Protein AF-A0A0P7ZN36-F1 (afdb_monomer)

Foldseek 3Di:
DDDDDDDDDPDDDPVVVVQVVCCVPVVDNVLLVVQLVCLQPQLQVVLVCLQVVVPSHDQLVVSLVVLLVVVQVVCVVLVAQLVLVLLVCPVPDVVVLVVLCVLQVDHSSLLSSQLRVLLSVQLCCLLLVLLLVLLVLQCPFADHDDSSSSSSVSSSLVSQLSVVVVVCVVVSSVSPDDPVVVVVNLVVSLVSSLCSQLSNDDVRRADDNVRSNVSSNVSSVSSSVSSVVSSVVSNVVSNVCSSPPDD

Solvent-accessible surface area (backbone atoms only — not comparable to full-atom values): 13124 Å² total; per-residue (Å²): 133,83,84,74,76,80,79,80,74,80,77,81,53,79,69,52,56,58,49,49,52,46,33,68,74,65,69,54,49,67,52,47,57,50,36,54,51,37,43,72,78,42,22,34,61,49,44,50,36,51,72,70,64,68,69,81,52,58,60,26,58,60,52,35,54,52,52,49,51,50,51,51,55,55,33,50,77,64,55,26,58,13,41,56,54,51,57,74,49,67,82,48,59,67,65,60,54,52,51,51,26,66,74,44,75,38,55,72,66,60,45,29,50,48,24,15,55,45,30,66,63,40,32,56,60,34,23,52,55,40,34,52,56,43,30,66,62,55,62,70,34,64,57,89,71,56,68,70,46,42,41,37,53,51,28,43,33,50,34,56,32,49,55,52,49,60,72,45,44,66,62,63,69,67,71,72,74,41,76,66,52,56,50,51,53,52,50,50,43,38,50,45,25,18,48,42,37,42,62,14,55,45,69,60,47,28,62,66,69,67,43,23,50,55,52,16,48,55,49,18,53,48,36,51,54,27,35,49,50,15,44,51,50,23,50,54,50,18,51,53,48,46,54,68,48,86,123

Secondary structure (DSSP, 8-state):
---PPPPPPPPPPHHHHHHHHHHHHH---HHHHHHHHHHHH-HHHHHHHHHHT---S--HHHHHHHHHHHHHHHHHHTTHHHHHHHHHTTTS-HHHHHHHHHHHTS-HHHHHHHHHHHHHHHHHHHHHHHHHTTHHHHTTSSS---HHHHHHHHHHHHHHHHHHHHHHHHHHHTS---HHHHHHHHHHHHHHHHHHHHHH--TTT-SHHHHHHHHHHHHHHHHHHHHHHHHHHHHHHHHHHHHHS--

Sequence (247 aa):
MSDAAPPPSPTPSPSSERGELAEEVFGFNLRSVRSLIDLLIAPRKVFASIIARDRAYTPMVRLWLALLGVQIAISVIWGGYGAIAAQSLQNADPEVIAQLESATGRTREQFFSLYGSIMSVLHGPLVGGFTALSVLVLARFGEKRSFGTNLNLVFAILTAGSIFGLALMPVALAGTQTALMSFIVTAILTLIYALTFIRGATPSLAAGMAGRIVKGVVLSITILLLVLIGGFLANILSLVIASAWPA

pLDDT: mean 90.51, std 10.9, range [54.38, 98.56]

Radius of gyration: 22.73 Å; Cα contacts (8 Å, |Δi|>4): 247; chains: 1; bounding box: 77×64×49 Å

Mean predicted aligned error: 6.88 Å

Structure (mmCIF, N/CA/C/O backbone):
data_AF-A0A0P7ZN36-F1
#
_entry.id   AF-A0A0P7ZN36-F1
#
loop_
_atom_site.group_PDB
_atom_site.id
_atom_site.type_symbol
_atom_site.label_atom_id
_atom_site.label_alt_id
_atom_site.label_comp_id
_atom_site.label_asym_id
_atom_site.label_entity_id
_atom_site.label_seq_id
_atom_site.pdbx_PDB_ins_code
_atom_site.Cartn_x
_atom_site.Cartn_y
_atom_site.Cartn_z
_atom_site.occupancy
_atom_site.B_iso_or_equiv
_atom_site.auth_seq_id
_atom_site.auth_comp_id
_atom_site.auth_asym_id
_atom_site.auth_atom_id
_atom_site.pdbx_PDB_model_num
ATOM 1 N N . MET A 1 1 ? 48.034 -45.038 1.468 1.00 55.25 1 MET A N 1
ATOM 2 C CA . MET A 1 1 ? 47.800 -43.699 0.886 1.00 55.25 1 MET A CA 1
ATOM 3 C C . MET A 1 1 ? 47.049 -42.916 1.944 1.00 55.25 1 MET A C 1
ATOM 5 O O . MET A 1 1 ? 46.083 -43.444 2.471 1.00 55.25 1 MET A O 1
ATOM 9 N N . SER A 1 2 ? 47.614 -41.791 2.378 1.00 63.44 2 SER A N 1
ATOM 10 C CA . SER A 1 2 ? 47.181 -41.036 3.558 1.00 63.44 2 SER A CA 1
ATOM 11 C C . SER A 1 2 ? 45.905 -40.256 3.254 1.00 63.44 2 SER A C 1
ATOM 13 O O . SER A 1 2 ? 45.929 -39.411 2.361 1.00 63.44 2 SER A O 1
ATOM 15 N N . ASP A 1 3 ? 44.834 -40.508 4.005 1.00 67.00 3 ASP A N 1
ATOM 16 C CA . ASP A 1 3 ? 43.648 -39.651 4.041 1.00 67.00 3 ASP A CA 1
ATOM 17 C C . ASP A 1 3 ? 44.045 -38.304 4.652 1.00 67.00 3 ASP A C 1
ATOM 19 O O . ASP A 1 3 ? 44.247 -38.172 5.860 1.00 67.00 3 ASP A O 1
ATOM 23 N N . ALA A 1 4 ? 44.249 -37.307 3.795 1.00 68.38 4 ALA A N 1
ATOM 24 C CA . ALA A 1 4 ? 44.468 -35.939 4.229 1.00 68.38 4 ALA A CA 1
ATOM 25 C C . ALA A 1 4 ? 43.142 -35.382 4.762 1.00 68.38 4 ALA A C 1
ATOM 27 O O . ALA A 1 4 ? 42.137 -35.363 4.049 1.00 68.38 4 ALA A O 1
ATOM 28 N N . ALA A 1 5 ? 43.144 -34.941 6.020 1.00 74.88 5 ALA A N 1
ATOM 29 C CA . ALA A 1 5 ? 41.992 -34.295 6.632 1.00 74.88 5 ALA A CA 1
ATOM 30 C C . ALA A 1 5 ? 41.566 -33.059 5.810 1.00 74.88 5 ALA A C 1
ATOM 32 O O . ALA A 1 5 ? 42.435 -32.322 5.326 1.00 74.88 5 ALA A O 1
ATOM 33 N N . PRO A 1 6 ? 40.253 -32.816 5.640 1.00 74.56 6 PRO A N 1
ATOM 34 C CA . PRO A 1 6 ? 39.770 -31.643 4.927 1.00 74.56 6 PRO A CA 1
ATOM 35 C C . PRO A 1 6 ? 40.246 -30.357 5.623 1.00 74.56 6 PRO A C 1
ATOM 37 O O . PRO A 1 6 ? 40.344 -30.323 6.854 1.00 74.56 6 PRO A O 1
ATOM 40 N N . PRO A 1 7 ? 40.556 -29.298 4.854 1.00 76.19 7 PRO A N 1
ATOM 41 C CA . PRO A 1 7 ? 41.010 -28.036 5.419 1.00 76.19 7 PRO A CA 1
ATOM 42 C C . PRO A 1 7 ? 39.944 -27.449 6.358 1.00 76.19 7 PRO A C 1
ATOM 44 O O . PRO A 1 7 ? 38.747 -27.590 6.086 1.00 76.19 7 PRO A O 1
ATOM 47 N N . PRO A 1 8 ? 40.359 -26.788 7.454 1.00 74.44 8 PRO A N 1
ATOM 48 C CA . PRO A 1 8 ? 39.433 -26.184 8.399 1.00 74.44 8 PRO A CA 1
ATOM 49 C C . PRO A 1 8 ? 38.565 -25.137 7.6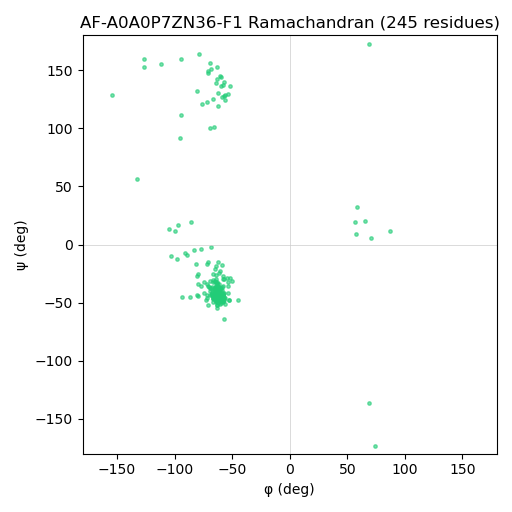98 1.00 74.44 8 PRO A C 1
ATOM 51 O O . PRO A 1 8 ? 39.058 -24.330 6.905 1.00 74.44 8 PRO A O 1
ATOM 54 N N . SER A 1 9 ? 37.268 -25.160 8.003 1.00 75.06 9 SER A N 1
ATOM 55 C CA . SER A 1 9 ? 36.303 -24.171 7.532 1.00 75.06 9 SER A CA 1
ATOM 56 C C . SER A 1 9 ? 36.806 -22.758 7.850 1.00 75.06 9 SER A C 1
ATOM 58 O O . SER A 1 9 ? 37.287 -22.536 8.966 1.00 75.06 9 SER A O 1
ATOM 60 N N . PRO A 1 10 ? 36.707 -21.798 6.913 1.00 71.69 10 PRO A N 1
ATOM 61 C CA . PRO A 1 10 ? 37.100 -20.423 7.182 1.00 71.69 10 PRO A CA 1
ATOM 62 C C . PRO A 1 10 ? 36.306 -19.896 8.377 1.00 71.69 10 PRO A C 1
ATOM 64 O O . PRO A 1 10 ? 35.079 -19.998 8.411 1.00 71.69 10 PRO A O 1
ATOM 67 N N . THR A 1 11 ? 37.018 -19.356 9.365 1.00 66.25 11 THR A N 1
ATOM 68 C CA . THR A 1 11 ? 36.415 -18.730 10.539 1.00 66.25 11 THR A CA 1
ATOM 69 C C . THR A 1 11 ? 35.521 -17.573 10.083 1.00 66.25 11 THR A C 1
ATOM 71 O O . THR A 1 11 ? 35.985 -16.725 9.310 1.00 66.25 11 THR A O 1
ATOM 74 N N . PRO A 1 12 ? 34.245 -17.530 10.509 1.00 58.34 12 PRO A N 1
ATOM 75 C CA . PRO A 1 12 ? 33.346 -16.441 10.156 1.00 58.34 12 PRO A CA 1
ATOM 76 C C . PRO A 1 12 ? 33.945 -15.111 10.616 1.00 58.34 12 PRO A C 1
ATOM 78 O O . PRO A 1 12 ? 34.540 -14.998 11.688 1.00 58.34 12 PRO A O 1
ATOM 81 N N . SER A 1 13 ? 33.855 -14.090 9.765 1.00 67.62 13 SER A N 1
ATOM 82 C CA . SER A 1 13 ? 34.362 -12.767 10.109 1.00 67.62 13 SER A CA 1
ATOM 83 C C . SER A 1 13 ? 33.464 -12.130 11.184 1.00 67.62 13 SER A C 1
ATOM 85 O O . SER A 1 13 ? 32.250 -12.342 11.166 1.00 67.62 13 SER A O 1
ATOM 87 N N . PRO A 1 14 ? 33.994 -11.270 12.072 1.00 62.16 14 PRO A N 1
ATOM 88 C CA . PRO A 1 14 ? 33.202 -10.645 13.139 1.00 62.16 14 PRO A CA 1
ATOM 89 C C . PRO A 1 14 ? 32.011 -9.802 12.636 1.00 62.16 14 PRO A C 1
ATOM 91 O O . PRO A 1 14 ? 31.099 -9.475 13.395 1.00 62.16 14 PRO A O 1
ATOM 94 N N . SER A 1 15 ? 32.012 -9.410 11.355 1.00 60.94 15 SER A N 1
ATOM 95 C CA . SER A 1 15 ? 30.887 -8.724 10.712 1.00 60.94 15 SER A CA 1
ATOM 96 C C . SER A 1 15 ? 29.758 -9.669 10.289 1.00 60.94 15 SER A C 1
ATOM 98 O O . SER A 1 15 ? 28.616 -9.219 10.208 1.00 60.94 15 SER A O 1
ATOM 100 N N . SER A 1 16 ? 30.052 -10.950 10.046 1.00 63.00 16 SER A N 1
ATOM 101 C CA . SER A 1 16 ? 29.046 -11.974 9.736 1.00 63.00 16 SER A CA 1
ATOM 102 C C . SER A 1 16 ? 28.248 -12.389 10.976 1.00 63.00 16 SER A C 1
ATOM 104 O O . SER A 1 16 ? 27.025 -12.380 10.917 1.00 63.00 16 SER A O 1
ATOM 106 N N . GLU A 1 17 ? 28.901 -12.567 12.128 1.00 63.88 17 GLU A N 1
ATOM 107 C CA . GLU A 1 17 ? 28.236 -12.945 13.389 1.00 63.88 17 GLU A CA 1
ATOM 108 C C . GLU A 1 17 ? 27.252 -11.877 13.894 1.00 63.88 17 GLU A C 1
ATOM 110 O O . GLU A 1 17 ? 26.143 -12.183 14.322 1.00 63.88 17 GLU A O 1
ATOM 115 N N . ARG A 1 18 ? 27.609 -10.586 13.804 1.00 63.56 18 ARG A N 1
ATOM 116 C CA . ARG A 1 18 ? 26.688 -9.489 14.169 1.00 63.56 18 ARG A CA 1
ATOM 117 C C . ARG A 1 18 ? 25.494 -9.390 13.217 1.00 63.56 18 ARG A C 1
ATOM 119 O O . ARG A 1 18 ? 24.419 -8.967 13.636 1.00 63.56 18 ARG A O 1
ATOM 126 N N . GLY A 1 19 ? 25.697 -9.740 11.946 1.00 61.66 19 GLY A N 1
ATOM 127 C CA . GLY A 1 19 ? 24.638 -9.808 10.943 1.00 61.66 19 GLY A CA 1
ATOM 128 C C . GLY A 1 19 ? 23.675 -10.960 11.213 1.00 61.66 19 GLY A C 1
ATOM 129 O O . GLY A 1 19 ? 22.469 -10.743 11.177 1.00 61.66 19 GLY A O 1
ATOM 130 N N . GLU A 1 20 ? 24.205 -12.133 11.562 1.00 62.91 20 GLU A N 1
ATOM 131 C CA . GLU A 1 20 ? 23.424 -13.320 11.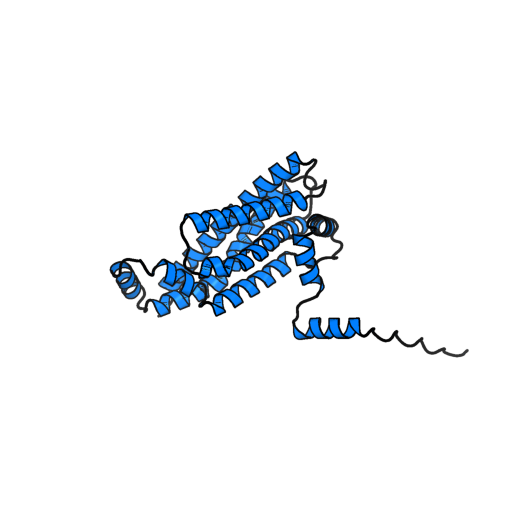922 1.00 62.91 20 GLU A CA 1
ATOM 132 C C . GLU A 1 20 ? 22.625 -13.104 13.209 1.00 62.91 20 GLU A C 1
ATOM 134 O O . GLU A 1 20 ? 21.422 -13.339 13.210 1.00 62.91 20 GLU A O 1
ATOM 139 N N . LEU A 1 21 ? 23.227 -12.531 14.256 1.00 62.00 21 LEU A N 1
ATOM 140 C CA . LEU A 1 21 ? 22.523 -12.218 15.507 1.00 62.00 21 LEU A CA 1
ATOM 141 C C . LEU A 1 21 ? 21.424 -11.160 15.320 1.00 62.00 21 LEU A C 1
ATOM 143 O O . LEU A 1 21 ? 20.364 -11.250 15.933 1.00 62.00 21 LEU A O 1
ATOM 147 N N . ALA A 1 22 ? 21.636 -10.154 14.467 1.00 59.53 22 ALA A N 1
ATOM 148 C CA . ALA A 1 22 ? 20.590 -9.183 14.142 1.00 59.53 22 ALA A CA 1
ATOM 149 C C . ALA A 1 22 ? 19.468 -9.801 13.284 1.00 59.53 22 ALA A C 1
ATOM 151 O O . ALA A 1 22 ? 18.297 -9.454 13.460 1.00 59.53 22 ALA A O 1
ATOM 152 N N . GLU A 1 23 ? 19.813 -10.721 12.377 1.00 58.00 23 GLU A N 1
ATOM 153 C CA . GLU A 1 23 ? 18.862 -11.476 11.555 1.00 58.00 23 GLU A CA 1
ATOM 154 C C . GLU A 1 23 ? 18.027 -12.452 12.406 1.00 58.00 23 GLU A C 1
ATOM 156 O O . GLU A 1 23 ? 16.820 -12.566 12.177 1.00 58.00 23 GLU A O 1
ATOM 161 N N . GLU A 1 24 ? 18.623 -13.058 13.438 1.00 59.28 24 GLU A N 1
ATOM 162 C CA . GLU A 1 24 ? 17.960 -13.925 14.423 1.00 59.28 24 GLU A CA 1
ATOM 163 C C . GLU A 1 24 ? 17.062 -13.153 15.398 1.00 59.28 24 GLU A C 1
ATOM 165 O O . GLU A 1 24 ? 15.919 -13.546 15.625 1.00 59.28 24 GLU A O 1
ATOM 170 N N . VAL A 1 25 ? 17.543 -12.037 15.961 1.00 55.50 25 VAL A N 1
ATOM 171 C CA . VAL A 1 25 ? 16.834 -11.309 17.031 1.00 55.50 25 VAL A CA 1
ATOM 172 C C . VAL A 1 25 ? 15.669 -10.472 16.501 1.00 55.50 25 VAL A C 1
ATOM 174 O O . VAL A 1 25 ? 14.638 -10.366 17.164 1.00 55.50 25 VAL A O 1
ATOM 177 N N . PHE A 1 26 ? 15.791 -9.881 15.309 1.00 54.38 26 PHE A N 1
ATOM 178 C CA . PHE A 1 26 ? 14.743 -9.011 14.758 1.00 54.38 26 PHE A CA 1
ATOM 179 C C . PHE A 1 26 ? 13.891 -9.675 13.671 1.00 54.38 26 PHE A C 1
ATOM 181 O O . PHE A 1 26 ? 12.910 -9.075 13.225 1.00 54.38 26 PHE A O 1
ATOM 188 N N . GLY A 1 27 ? 14.271 -10.860 13.173 1.00 56.94 27 GLY A N 1
ATOM 189 C CA . GLY A 1 27 ? 13.631 -11.493 12.008 1.00 56.94 27 GLY A CA 1
ATOM 190 C C . GLY A 1 27 ? 13.666 -10.624 10.736 1.00 56.94 27 GLY A C 1
ATOM 191 O O . GLY A 1 27 ? 13.018 -10.929 9.727 1.00 56.94 27 GLY A O 1
ATOM 192 N N . PHE A 1 28 ? 14.406 -9.512 10.779 1.00 62.03 28 PHE A N 1
ATOM 193 C CA . PHE A 1 28 ? 14.492 -8.502 9.739 1.00 62.03 28 PHE A CA 1
ATOM 194 C C . PHE A 1 28 ? 15.706 -8.817 8.878 1.00 62.03 28 PHE A C 1
ATOM 196 O O . PHE A 1 28 ? 16.827 -8.394 9.144 1.00 62.03 28 PHE A O 1
ATOM 203 N N . ASN A 1 29 ? 15.472 -9.584 7.817 1.00 79.75 29 ASN A N 1
ATOM 204 C CA . ASN A 1 29 ? 16.514 -9.914 6.856 1.00 79.75 29 ASN A CA 1
ATOM 205 C C . ASN A 1 29 ? 17.134 -8.614 6.298 1.00 79.75 29 ASN A C 1
ATOM 207 O O . ASN A 1 29 ? 16.412 -7.782 5.738 1.00 79.75 29 ASN A O 1
ATOM 211 N N . LEU A 1 30 ? 18.457 -8.434 6.408 1.00 85.25 30 LEU A N 1
ATOM 212 C CA . LEU A 1 30 ? 19.190 -7.272 5.872 1.00 85.25 30 LEU A CA 1
ATOM 213 C C . LEU A 1 30 ? 18.877 -7.023 4.384 1.00 85.25 30 LEU A C 1
ATOM 215 O O . LEU A 1 30 ? 18.851 -5.880 3.916 1.00 85.25 30 LEU A O 1
ATOM 219 N N . ARG A 1 31 ? 18.548 -8.086 3.638 1.00 90.12 31 ARG A N 1
ATOM 220 C CA . ARG A 1 31 ? 18.065 -8.018 2.253 1.00 90.12 31 ARG A CA 1
ATOM 221 C C . ARG A 1 31 ? 16.771 -7.226 2.121 1.00 90.12 31 ARG A C 1
ATOM 223 O O . ARG A 1 31 ? 16.612 -6.510 1.137 1.00 90.12 31 ARG A O 1
ATOM 230 N N . SER A 1 32 ? 15.854 -7.325 3.079 1.00 93.62 32 SER A N 1
ATOM 231 C CA . SER A 1 32 ? 14.593 -6.581 3.081 1.00 93.62 32 SER A CA 1
ATOM 232 C C . SER A 1 32 ? 14.835 -5.087 3.244 1.00 93.62 32 SER A C 1
ATOM 234 O O . SER A 1 32 ? 14.321 -4.307 2.447 1.00 93.62 32 SER A O 1
ATOM 236 N N . VAL A 1 33 ? 15.692 -4.690 4.189 1.00 93.75 33 VAL A N 1
ATOM 237 C CA . VAL A 1 33 ? 16.083 -3.282 4.375 1.00 93.75 33 VAL A CA 1
ATOM 238 C C . VAL A 1 33 ? 16.765 -2.749 3.118 1.00 93.75 33 VAL A C 1
ATOM 240 O O . VAL A 1 33 ? 16.361 -1.716 2.586 1.00 93.75 33 VAL A O 1
ATOM 243 N N . ARG A 1 34 ? 17.729 -3.499 2.566 1.00 95.12 34 ARG A N 1
ATOM 244 C CA . ARG A 1 34 ? 18.374 -3.151 1.294 1.00 95.12 34 ARG A CA 1
ATOM 245 C C . ARG A 1 34 ? 17.364 -3.009 0.155 1.00 95.12 34 ARG A C 1
ATOM 247 O O . ARG A 1 34 ? 17.478 -2.081 -0.635 1.00 95.12 34 ARG A O 1
ATOM 254 N N . SER A 1 35 ? 16.377 -3.900 0.074 1.00 96.75 35 SER A N 1
ATOM 255 C CA . SER A 1 35 ? 15.332 -3.849 -0.955 1.00 96.75 35 SER A CA 1
ATOM 256 C C . SER A 1 35 ? 14.486 -2.582 -0.841 1.00 96.75 35 SER A C 1
ATOM 258 O O . SER A 1 35 ? 14.197 -1.966 -1.861 1.00 96.75 35 SER A O 1
ATOM 260 N N . LEU A 1 36 ? 14.129 -2.166 0.380 1.00 97.00 36 LEU A N 1
ATOM 261 C CA . LEU A 1 36 ? 13.396 -0.919 0.624 1.00 97.00 36 LEU A CA 1
ATOM 262 C C . LEU A 1 36 ? 14.240 0.309 0.249 1.00 97.00 36 LEU A C 1
ATOM 264 O O . LEU A 1 36 ? 13.755 1.192 -0.453 1.00 97.00 36 LEU A O 1
ATOM 268 N N . ILE A 1 37 ? 15.514 0.345 0.654 1.00 97.12 37 ILE A N 1
ATOM 269 C CA . ILE A 1 37 ? 16.434 1.448 0.331 1.00 97.12 37 ILE A CA 1
ATOM 270 C C . ILE A 1 37 ? 16.642 1.557 -1.185 1.00 97.12 37 ILE A C 1
ATOM 272 O O . ILE A 1 37 ? 16.466 2.632 -1.762 1.00 97.12 37 ILE A O 1
ATOM 276 N N . ASP A 1 38 ? 16.969 0.447 -1.850 1.00 98.06 38 ASP A N 1
ATOM 277 C CA . ASP A 1 38 ? 17.195 0.430 -3.296 1.00 98.06 38 ASP A CA 1
ATOM 278 C C . ASP A 1 38 ? 15.911 0.760 -4.067 1.00 98.06 38 ASP A C 1
ATOM 280 O O . ASP A 1 38 ? 15.985 1.398 -5.114 1.00 98.06 38 ASP A O 1
ATOM 284 N N . LEU A 1 39 ? 14.730 0.407 -3.552 1.00 98.12 39 LEU A N 1
ATOM 285 C CA . LEU A 1 39 ? 13.453 0.792 -4.153 1.00 98.12 39 LEU A CA 1
ATOM 286 C C . LEU A 1 39 ? 13.239 2.315 -4.138 1.00 98.12 39 LEU A C 1
ATOM 288 O O . LEU A 1 39 ? 12.698 2.859 -5.099 1.00 98.12 39 LEU A O 1
ATOM 292 N N . LEU A 1 40 ? 13.684 3.012 -3.089 1.00 97.69 40 LEU A N 1
ATOM 293 C CA . LEU A 1 40 ? 13.565 4.470 -2.984 1.00 97.69 40 LEU A CA 1
ATOM 294 C C . LEU A 1 40 ? 14.641 5.208 -3.791 1.00 97.69 40 LEU A C 1
ATOM 296 O O . LEU A 1 40 ? 14.350 6.175 -4.496 1.00 97.69 40 LEU A O 1
ATOM 300 N N . ILE A 1 41 ? 15.892 4.755 -3.703 1.00 98.00 41 ILE A N 1
ATOM 301 C CA . ILE A 1 41 ? 17.042 5.461 -4.285 1.00 98.00 41 ILE A CA 1
ATOM 302 C C . ILE A 1 41 ? 17.244 5.068 -5.755 1.00 98.00 41 ILE A C 1
ATOM 304 O O . ILE A 1 41 ? 17.432 5.926 -6.627 1.00 98.00 41 ILE A O 1
ATOM 308 N N . ALA A 1 42 ? 17.175 3.769 -6.048 1.00 97.94 42 ALA A N 1
ATOM 309 C CA . ALA A 1 42 ? 17.506 3.175 -7.339 1.00 97.94 42 ALA A CA 1
ATOM 310 C C . ALA A 1 42 ? 16.431 2.172 -7.824 1.00 97.94 42 ALA A C 1
ATOM 312 O O . ALA A 1 42 ? 16.775 1.033 -8.164 1.00 97.94 42 ALA A O 1
ATOM 313 N N . PRO A 1 43 ? 15.147 2.580 -7.952 1.00 97.94 43 PRO A N 1
ATOM 314 C CA . PRO A 1 43 ? 14.034 1.677 -8.282 1.00 97.94 43 PRO A CA 1
ATOM 315 C C . PRO A 1 43 ? 14.267 0.872 -9.563 1.00 97.94 43 PRO A C 1
ATOM 317 O O . PRO A 1 43 ? 13.799 -0.257 -9.688 1.00 97.94 43 PRO A O 1
ATOM 320 N N . ARG A 1 44 ? 15.047 1.412 -10.511 1.00 98.12 44 ARG A N 1
ATOM 321 C CA . ARG A 1 44 ? 15.404 0.721 -11.755 1.00 98.12 44 ARG A CA 1
ATOM 322 C C . ARG A 1 44 ? 16.149 -0.588 -11.513 1.00 98.12 44 ARG A C 1
ATOM 324 O O . ARG A 1 44 ? 15.909 -1.544 -12.243 1.00 98.12 44 ARG A O 1
ATOM 331 N N . LYS A 1 45 ? 17.040 -0.640 -10.515 1.00 98.00 45 LYS A N 1
ATOM 332 C CA . LYS A 1 45 ? 17.777 -1.864 -10.160 1.00 98.00 45 LYS A CA 1
ATOM 333 C C . LYS A 1 45 ? 16.814 -2.931 -9.651 1.00 98.00 45 LYS A C 1
ATOM 335 O O . LYS A 1 45 ? 16.856 -4.065 -10.116 1.00 98.00 45 LYS A O 1
ATOM 340 N N . VAL A 1 46 ? 15.892 -2.531 -8.777 1.00 98.38 46 VAL A N 1
ATOM 341 C CA . VAL A 1 46 ? 14.861 -3.412 -8.221 1.00 98.38 46 VAL A CA 1
ATOM 342 C C . VAL A 1 46 ? 13.938 -3.940 -9.320 1.00 98.38 46 VAL A C 1
ATOM 344 O O . VAL A 1 46 ? 13.723 -5.143 -9.422 1.00 98.38 46 VAL A O 1
ATOM 347 N N . PHE A 1 47 ? 13.444 -3.070 -10.203 1.00 98.44 47 PHE A N 1
ATOM 348 C CA . PHE A 1 47 ? 12.545 -3.465 -11.292 1.00 98.44 47 PHE A CA 1
ATOM 349 C C . PHE A 1 47 ? 13.240 -4.391 -12.291 1.00 98.44 47 PHE A C 1
ATOM 351 O O . PHE A 1 47 ? 12.657 -5.392 -12.706 1.00 98.44 47 PHE A O 1
ATOM 358 N N . ALA A 1 48 ? 14.490 -4.088 -12.655 1.00 97.94 48 ALA A N 1
ATOM 359 C CA . ALA A 1 48 ? 15.283 -4.937 -13.536 1.00 97.94 48 ALA A CA 1
ATOM 360 C C . ALA A 1 48 ? 15.493 -6.334 -12.933 1.00 97.94 48 ALA A C 1
ATOM 362 O O . ALA A 1 48 ? 15.261 -7.321 -13.623 1.00 97.94 48 ALA A O 1
ATOM 363 N N . SER A 1 49 ? 15.831 -6.414 -11.644 1.00 97.88 49 SER A N 1
ATOM 364 C CA . SER A 1 49 ? 15.971 -7.679 -10.913 1.00 97.88 49 SER A CA 1
ATOM 365 C C . SER A 1 49 ? 14.662 -8.477 -10.865 1.00 97.88 49 SER A C 1
ATOM 367 O O . SER A 1 49 ? 14.653 -9.678 -11.142 1.00 97.88 49 SER A O 1
ATOM 369 N N . ILE A 1 50 ? 13.523 -7.819 -10.608 1.00 98.00 50 ILE A N 1
ATOM 370 C CA . ILE A 1 50 ? 12.199 -8.464 -10.622 1.00 98.00 50 ILE A CA 1
ATOM 371 C C . ILE A 1 50 ? 11.886 -9.052 -12.004 1.00 98.00 50 ILE A C 1
ATOM 373 O O . ILE A 1 50 ? 11.377 -10.172 -12.101 1.00 98.00 50 ILE A O 1
ATOM 377 N N . ILE A 1 51 ? 12.190 -8.310 -13.072 1.00 97.62 51 ILE A N 1
ATOM 378 C CA . ILE A 1 51 ? 11.977 -8.753 -14.456 1.00 97.62 51 ILE A CA 1
ATOM 379 C C . ILE A 1 51 ? 12.910 -9.919 -14.803 1.00 97.62 51 ILE A C 1
ATOM 381 O O . ILE A 1 51 ? 12.447 -10.903 -15.379 1.00 97.62 51 ILE A O 1
ATOM 385 N N . ALA A 1 52 ? 14.184 -9.834 -14.409 1.00 97.25 52 ALA A N 1
ATOM 386 C CA . ALA A 1 52 ? 15.194 -10.871 -14.620 1.00 97.25 52 ALA A CA 1
ATOM 387 C C . ALA A 1 52 ? 14.992 -12.113 -13.734 1.00 97.25 52 ALA A C 1
ATOM 389 O O . ALA A 1 52 ? 15.528 -13.175 -14.035 1.00 97.25 52 ALA A O 1
ATOM 390 N N . ARG A 1 53 ? 14.193 -12.000 -12.663 1.00 95.56 53 ARG A N 1
ATOM 391 C CA . ARG A 1 53 ? 13.936 -13.048 -11.658 1.00 95.56 53 ARG A CA 1
ATOM 392 C C . ARG A 1 53 ? 15.203 -13.543 -10.948 1.00 95.56 53 ARG A C 1
ATOM 394 O O . ARG A 1 53 ? 15.262 -14.697 -10.531 1.00 95.56 53 ARG A O 1
ATOM 401 N N . ASP A 1 54 ? 16.183 -12.664 -10.760 1.00 93.06 54 ASP A N 1
ATOM 402 C CA . ASP A 1 54 ? 17.502 -12.992 -10.190 1.00 93.06 54 ASP A CA 1
ATOM 403 C C . ASP A 1 54 ? 17.512 -13.176 -8.654 1.00 93.06 54 ASP A C 1
ATOM 405 O O . ASP A 1 54 ? 18.532 -13.543 -8.077 1.00 93.06 54 ASP A O 1
ATOM 409 N N . ARG A 1 55 ? 16.372 -12.946 -7.979 1.00 90.94 55 ARG A N 1
ATOM 410 C CA . ARG A 1 55 ? 16.183 -13.072 -6.517 1.00 90.94 55 ARG A CA 1
ATOM 411 C C . ARG A 1 55 ? 17.146 -12.221 -5.668 1.00 90.94 55 ARG A C 1
ATOM 413 O O . ARG A 1 55 ? 17.282 -12.482 -4.472 1.00 90.94 55 ARG A O 1
ATOM 420 N N . ALA A 1 56 ? 17.765 -11.185 -6.243 1.00 93.12 56 ALA A N 1
ATOM 421 C CA . ALA A 1 56 ? 18.659 -10.280 -5.516 1.00 93.12 56 ALA A CA 1
ATOM 422 C C . ALA A 1 56 ? 17.932 -9.488 -4.412 1.00 93.12 56 ALA A C 1
ATOM 424 O O . ALA A 1 56 ? 18.519 -9.165 -3.377 1.00 93.12 56 ALA A O 1
ATOM 425 N N . TYR A 1 57 ? 16.641 -9.215 -4.617 1.00 95.88 57 TYR A N 1
ATOM 426 C CA . TYR A 1 57 ? 15.778 -8.494 -3.684 1.00 95.88 57 TYR A CA 1
ATOM 427 C C . TYR A 1 57 ? 14.701 -9.393 -3.074 1.00 95.88 57 TYR A C 1
ATOM 429 O O . TYR A 1 57 ? 14.279 -10.395 -3.659 1.00 95.88 57 TYR A O 1
ATOM 437 N N . THR A 1 58 ? 14.224 -9.010 -1.889 1.00 95.94 58 THR A N 1
ATOM 438 C CA . THR A 1 58 ? 13.070 -9.650 -1.248 1.00 95.94 58 THR A CA 1
ATOM 439 C C . THR A 1 58 ? 11.819 -9.428 -2.111 1.00 95.94 58 THR A C 1
ATOM 441 O O . THR A 1 58 ? 11.632 -8.323 -2.622 1.00 95.94 58 THR A O 1
ATOM 444 N N . PRO A 1 59 ? 10.929 -10.428 -2.283 1.00 96.38 59 PRO A N 1
ATOM 445 C CA . PRO A 1 59 ? 9.661 -10.226 -2.980 1.00 96.38 59 PRO A CA 1
ATOM 446 C C . PRO A 1 59 ? 8.867 -9.052 -2.388 1.00 96.38 59 PRO A C 1
ATOM 448 O O . PRO A 1 59 ? 8.641 -8.993 -1.181 1.00 96.38 59 PRO A O 1
ATOM 451 N N . MET A 1 60 ? 8.414 -8.134 -3.238 1.00 97.19 60 MET A N 1
ATOM 452 C CA . MET A 1 60 ? 7.779 -6.878 -2.829 1.00 97.19 60 MET A CA 1
ATOM 453 C C . MET A 1 60 ? 6.434 -7.111 -2.152 1.00 97.19 60 MET A C 1
ATOM 455 O O . MET A 1 60 ? 6.090 -6.382 -1.236 1.00 97.19 60 MET A O 1
ATOM 459 N N . VAL A 1 61 ? 5.710 -8.173 -2.521 1.00 96.06 61 VAL A N 1
ATOM 460 C CA . VAL A 1 61 ? 4.492 -8.592 -1.804 1.00 96.06 61 VAL A CA 1
ATOM 461 C C . VAL A 1 61 ? 4.802 -8.873 -0.330 1.00 96.06 61 VAL A C 1
ATOM 463 O O . VAL A 1 61 ? 4.078 -8.424 0.552 1.00 96.06 61 VAL A O 1
ATOM 466 N N . ARG A 1 62 ? 5.917 -9.565 -0.045 1.00 95.56 62 ARG A N 1
ATOM 467 C CA . ARG A 1 62 ? 6.351 -9.860 1.328 1.00 95.56 62 ARG A CA 1
ATOM 468 C C . ARG A 1 62 ? 6.762 -8.587 2.066 1.00 95.56 62 ARG A C 1
ATOM 470 O O . ARG A 1 62 ? 6.409 -8.434 3.229 1.00 95.56 62 ARG A O 1
ATOM 477 N N . LEU A 1 63 ? 7.487 -7.683 1.402 1.00 95.94 63 LEU A N 1
ATOM 478 C CA . LEU A 1 63 ? 7.865 -6.394 1.993 1.00 95.94 63 LEU A CA 1
ATOM 479 C C . LEU A 1 63 ? 6.643 -5.535 2.306 1.00 95.94 63 LEU A C 1
ATOM 481 O O . LEU A 1 63 ? 6.562 -4.974 3.391 1.00 95.94 63 LEU A O 1
ATOM 485 N N . TRP A 1 64 ? 5.678 -5.476 1.395 1.00 96.62 64 TRP A N 1
ATOM 486 C CA . TRP A 1 64 ? 4.435 -4.754 1.608 1.00 96.62 64 TRP A CA 1
ATOM 487 C C . TRP A 1 64 ? 3.632 -5.326 2.781 1.00 96.62 64 TRP A C 1
ATOM 489 O O . TRP A 1 64 ? 3.187 -4.558 3.624 1.00 96.62 64 TRP A O 1
ATOM 499 N N . LEU A 1 65 ? 3.514 -6.656 2.902 1.00 95.12 65 LEU A N 1
ATOM 500 C CA . LEU A 1 65 ? 2.871 -7.292 4.061 1.00 95.12 65 LEU A CA 1
ATOM 501 C C . LEU A 1 65 ? 3.600 -6.976 5.375 1.00 95.12 65 LEU A C 1
ATOM 503 O O . LEU A 1 65 ? 2.954 -6.722 6.388 1.00 95.12 65 LEU A O 1
ATOM 507 N N . ALA A 1 66 ? 4.936 -6.948 5.363 1.00 94.38 66 ALA A N 1
ATOM 508 C CA . ALA A 1 66 ? 5.715 -6.546 6.532 1.00 94.38 66 ALA A CA 1
ATOM 509 C C . ALA A 1 66 ? 5.459 -5.074 6.904 1.00 94.38 66 ALA A C 1
ATOM 511 O O . ALA A 1 66 ? 5.225 -4.771 8.071 1.00 94.38 66 ALA A O 1
ATOM 512 N N . LEU A 1 67 ? 5.433 -4.167 5.919 1.00 94.75 67 LEU A N 1
ATOM 513 C CA . LEU A 1 67 ? 5.093 -2.757 6.140 1.00 94.75 67 LEU A CA 1
ATOM 514 C C . LEU A 1 67 ? 3.655 -2.580 6.631 1.00 94.75 67 LEU A C 1
ATOM 516 O O . LEU A 1 67 ? 3.419 -1.736 7.486 1.00 94.75 67 LEU A O 1
ATOM 520 N N . LEU A 1 68 ? 2.707 -3.374 6.132 1.00 93.25 68 LEU A N 1
ATOM 521 C CA . LEU A 1 68 ? 1.331 -3.392 6.618 1.00 93.25 68 LEU A CA 1
ATOM 522 C C . LEU A 1 68 ? 1.276 -3.820 8.092 1.00 93.25 68 LEU A C 1
ATOM 524 O O . LEU A 1 68 ? 0.588 -3.187 8.884 1.00 93.25 68 LEU A O 1
ATOM 528 N N . GLY A 1 69 ? 2.041 -4.843 8.482 1.00 92.94 69 GLY A N 1
ATOM 529 C CA . GLY A 1 69 ? 2.182 -5.233 9.886 1.00 92.94 69 GLY A CA 1
ATOM 530 C C . GLY A 1 69 ? 2.704 -4.084 10.753 1.00 92.94 69 GLY A C 1
ATOM 531 O O . GLY A 1 69 ? 2.135 -3.802 11.803 1.00 92.94 69 GLY A O 1
ATOM 532 N N . VAL A 1 70 ? 3.722 -3.359 10.276 1.00 93.06 70 VAL A N 1
ATOM 533 C CA . VAL A 1 70 ? 4.245 -2.156 10.949 1.00 93.06 70 VAL A CA 1
ATOM 534 C C . VAL A 1 70 ? 3.188 -1.048 11.031 1.00 93.06 70 VAL A C 1
ATOM 536 O O . VAL A 1 70 ? 3.038 -0.437 12.085 1.00 93.06 70 VAL A O 1
ATOM 539 N N . GLN A 1 71 ? 2.422 -0.807 9.961 1.00 91.12 71 GLN A N 1
ATOM 540 C CA . GLN A 1 71 ? 1.315 0.160 9.951 1.00 91.12 71 GLN A CA 1
ATOM 541 C C . GLN A 1 71 ? 0.261 -0.183 11.006 1.00 91.12 71 GLN A C 1
ATOM 543 O O . GLN A 1 71 ? -0.156 0.698 11.752 1.00 91.12 71 GLN A O 1
ATOM 548 N N . ILE A 1 72 ? -0.133 -1.455 11.102 1.00 90.06 72 ILE A N 1
ATOM 549 C CA . ILE A 1 72 ? -1.091 -1.929 12.106 1.00 90.06 72 ILE A CA 1
ATOM 550 C C . ILE A 1 72 ? -0.512 -1.753 13.513 1.00 90.06 72 ILE A C 1
ATOM 552 O O . ILE A 1 72 ? -1.193 -1.209 14.376 1.00 90.06 72 ILE A O 1
ATOM 556 N N . ALA A 1 73 ? 0.748 -2.139 13.745 1.00 91.19 73 ALA A N 1
ATOM 557 C CA . ALA A 1 73 ? 1.387 -1.991 15.054 1.00 91.19 73 ALA A CA 1
ATOM 558 C C . ALA A 1 73 ? 1.435 -0.520 15.501 1.00 91.19 73 ALA A C 1
ATOM 560 O O . ALA A 1 73 ? 1.042 -0.202 16.620 1.00 91.19 73 ALA A O 1
ATOM 561 N N . ILE A 1 74 ? 1.854 0.388 14.612 1.00 89.50 74 ILE A N 1
ATOM 562 C CA . ILE A 1 74 ? 1.866 1.827 14.907 1.00 89.50 74 ILE A CA 1
ATOM 563 C C . ILE A 1 74 ? 0.441 2.342 15.120 1.00 89.50 74 ILE A C 1
ATOM 565 O O . ILE A 1 74 ? 0.207 3.104 16.052 1.00 89.50 74 ILE A O 1
ATOM 569 N N . SER A 1 75 ? -0.524 1.904 14.307 1.00 85.62 75 SER A N 1
ATOM 570 C CA . SER A 1 75 ? -1.925 2.280 14.491 1.00 85.62 75 SER A CA 1
ATOM 571 C C . SER A 1 75 ? -2.417 1.888 15.884 1.00 85.62 75 SER A C 1
ATOM 573 O O . SER A 1 75 ? -2.976 2.736 16.569 1.00 85.62 75 SER A O 1
ATOM 575 N N . VAL A 1 76 ? -2.139 0.665 16.352 1.00 87.94 76 VAL A N 1
ATOM 576 C CA . VAL A 1 76 ? -2.515 0.191 17.697 1.00 87.94 76 VAL A CA 1
ATOM 577 C C . VAL A 1 76 ? -1.918 1.064 18.804 1.00 87.94 76 VAL A C 1
ATOM 579 O O . VAL A 1 76 ? -2.642 1.417 19.733 1.00 87.94 76 VAL A O 1
ATOM 582 N N . ILE A 1 77 ? -0.649 1.478 18.689 1.00 89.19 77 ILE A N 1
ATOM 583 C CA . ILE A 1 77 ? -0.007 2.392 19.658 1.00 89.19 77 ILE A CA 1
ATOM 584 C C . ILE A 1 77 ? -0.781 3.720 19.774 1.00 89.19 77 ILE A C 1
ATOM 586 O O . ILE A 1 77 ? -0.827 4.315 20.847 1.00 89.19 77 ILE A O 1
ATOM 590 N N . TRP A 1 78 ? -1.445 4.152 18.700 1.00 84.69 78 TRP A N 1
ATOM 591 C CA . TRP A 1 78 ? -2.264 5.367 18.642 1.00 84.69 78 TRP A CA 1
ATOM 592 C C . TRP A 1 78 ? -3.774 5.134 18.839 1.00 84.69 78 TRP A C 1
ATOM 594 O O . TRP A 1 78 ? -4.582 6.004 18.517 1.00 84.69 78 TRP A O 1
ATOM 604 N N . GLY A 1 79 ? -4.182 3.978 19.371 1.00 85.94 79 GLY A N 1
ATOM 605 C CA . GLY A 1 79 ? -5.597 3.653 19.613 1.00 85.94 79 GLY A CA 1
ATOM 606 C C . GLY A 1 79 ? -6.325 3.029 18.414 1.00 85.94 79 GLY A C 1
ATOM 607 O O . GLY A 1 79 ? -7.548 2.881 18.418 1.00 85.94 79 GLY A O 1
ATOM 608 N N . GLY A 1 80 ? -5.579 2.631 17.385 1.00 89.12 80 GLY A N 1
ATOM 609 C CA . GLY A 1 80 ? -6.060 1.889 16.226 1.00 89.12 80 GLY A CA 1
ATOM 610 C C . GLY A 1 80 ? -6.885 2.719 15.240 1.00 89.12 80 GLY A C 1
ATOM 611 O O . GLY A 1 80 ? -7.074 3.928 15.377 1.00 89.12 80 GLY A O 1
ATOM 612 N N . TYR A 1 81 ? -7.458 2.033 14.249 1.00 87.62 81 TYR A N 1
ATOM 613 C CA . TYR A 1 81 ? -8.454 2.623 13.345 1.00 87.62 81 TYR A CA 1
ATOM 614 C C . TYR A 1 81 ? -9.710 3.119 14.080 1.00 87.62 81 TYR A C 1
ATOM 616 O O . TYR A 1 81 ? -10.403 4.002 13.575 1.00 87.62 81 TYR A O 1
ATOM 624 N N . GLY A 1 82 ? -9.989 2.578 15.270 1.00 90.19 82 GLY A N 1
ATOM 625 C CA . GLY A 1 82 ? -11.095 3.001 16.125 1.00 90.19 82 GLY A CA 1
ATOM 626 C C . GLY A 1 82 ? -10.928 4.434 16.618 1.00 90.19 82 GLY A C 1
ATOM 627 O O . GLY A 1 82 ? -11.852 5.228 16.477 1.00 90.19 82 GLY A O 1
ATOM 628 N N . ALA A 1 83 ? -9.738 4.800 17.107 1.00 88.62 83 ALA A N 1
ATOM 629 C CA . ALA A 1 83 ? -9.451 6.166 17.547 1.00 88.62 83 ALA A CA 1
ATOM 630 C C . ALA A 1 83 ? -9.564 7.185 16.402 1.00 88.62 83 ALA A C 1
ATOM 632 O O . ALA A 1 83 ? -10.165 8.243 16.579 1.00 88.62 83 ALA A O 1
ATOM 633 N N . ILE A 1 84 ? -9.063 6.842 15.209 1.00 84.69 84 ILE A N 1
ATOM 634 C CA . ILE A 1 84 ? -9.170 7.697 14.014 1.00 84.69 84 ILE A CA 1
ATOM 635 C C . ILE A 1 84 ? -10.645 7.914 13.636 1.00 84.69 84 ILE A C 1
ATOM 637 O O . ILE A 1 84 ? -11.068 9.043 13.383 1.00 84.69 84 ILE A O 1
ATOM 641 N N . ALA A 1 85 ? -11.451 6.848 13.633 1.00 88.12 85 ALA A N 1
ATOM 642 C CA . ALA A 1 85 ? -12.881 6.945 13.350 1.00 88.12 85 ALA A CA 1
ATOM 643 C C . ALA A 1 85 ? -13.625 7.747 14.429 1.00 88.12 85 ALA A C 1
ATOM 645 O O . ALA A 1 85 ? -14.398 8.650 14.105 1.00 88.12 85 ALA A O 1
ATOM 646 N N . ALA A 1 86 ? -13.334 7.493 15.706 1.00 88.56 86 ALA A N 1
ATOM 647 C CA . ALA A 1 86 ? -13.915 8.230 16.819 1.00 88.56 86 ALA A CA 1
ATOM 648 C C . ALA A 1 86 ? -13.598 9.728 16.730 1.00 88.56 86 ALA A C 1
ATOM 650 O O . ALA A 1 86 ? -14.489 10.538 16.987 1.00 88.56 86 ALA A O 1
ATOM 651 N N . GLN A 1 87 ? -12.373 10.087 16.319 1.00 85.12 87 GLN A N 1
ATOM 652 C CA . GLN A 1 87 ? -11.942 11.466 16.090 1.00 85.12 87 GLN A CA 1
ATOM 653 C C . GLN A 1 87 ? -12.723 12.136 14.958 1.00 85.12 87 GLN A C 1
ATOM 655 O O . GLN A 1 87 ? -13.172 13.268 15.116 1.00 85.12 87 GLN A O 1
ATOM 660 N N . SER A 1 88 ? -12.963 11.428 13.849 1.00 81.62 88 SER A N 1
ATOM 661 C CA . SER A 1 88 ? -13.764 11.964 12.737 1.00 81.62 88 SER A CA 1
ATOM 662 C C . SER A 1 88 ? -15.209 12.300 13.136 1.00 81.62 88 SER A C 1
ATOM 664 O O . SER A 1 88 ? -15.823 13.187 12.549 1.00 81.62 88 SER A O 1
ATOM 666 N N . LEU A 1 89 ? -15.719 11.645 14.183 1.00 84.38 89 LEU A N 1
ATOM 667 C CA . LEU A 1 89 ? -17.054 11.851 14.743 1.00 84.38 89 LEU A CA 1
ATOM 668 C C . LEU A 1 89 ? -17.034 12.643 16.061 1.00 84.38 89 LEU A C 1
ATOM 670 O O . LEU A 1 89 ? -18.033 12.685 16.773 1.00 84.38 89 LEU A O 1
ATOM 674 N N . GLN A 1 90 ? -15.918 13.282 16.434 1.00 83.00 90 GLN A N 1
ATOM 675 C CA . GLN A 1 90 ? -15.879 14.160 17.617 1.00 83.00 90 GLN A CA 1
ATOM 676 C C . GLN A 1 90 ? -16.798 15.374 17.471 1.00 83.00 90 GLN A C 1
ATOM 678 O O . GLN A 1 90 ? -17.382 15.800 18.459 1.00 83.00 90 GLN A O 1
ATOM 683 N N . ASN A 1 91 ? -16.969 15.868 16.244 1.00 79.94 91 ASN A N 1
ATOM 684 C CA . ASN A 1 91 ? -17.846 16.996 15.924 1.00 79.94 91 ASN A CA 1
ATOM 685 C C . ASN A 1 91 ? -19.200 16.550 15.348 1.00 79.94 91 ASN A C 1
ATOM 687 O O . ASN A 1 91 ? -19.913 17.367 14.769 1.00 79.94 91 ASN A O 1
ATOM 691 N N . ALA A 1 92 ? -19.523 15.254 15.426 1.00 86.12 92 ALA A N 1
ATOM 692 C CA . ALA A 1 92 ? -20.831 14.770 15.011 1.00 86.12 92 ALA A CA 1
ATOM 693 C C . ALA A 1 92 ? -21.908 15.284 15.971 1.00 86.12 92 ALA A C 1
ATOM 695 O O . ALA A 1 92 ? -21.643 15.499 17.156 1.00 86.12 92 ALA A O 1
ATOM 696 N N . ASP A 1 93 ? -23.121 15.456 15.453 1.00 91.00 93 ASP A N 1
ATOM 697 C CA . ASP A 1 93 ? -24.278 15.805 16.270 1.00 91.00 93 ASP A CA 1
ATOM 698 C C . ASP A 1 93 ? -24.456 14.758 17.392 1.00 91.00 93 ASP A C 1
ATOM 700 O O . ASP A 1 93 ? -24.456 13.554 17.095 1.00 91.00 93 ASP A O 1
ATOM 704 N N . PRO A 1 94 ? -24.589 15.169 18.669 1.00 90.88 94 PRO A N 1
ATOM 705 C CA . PRO A 1 94 ? -24.882 14.256 19.770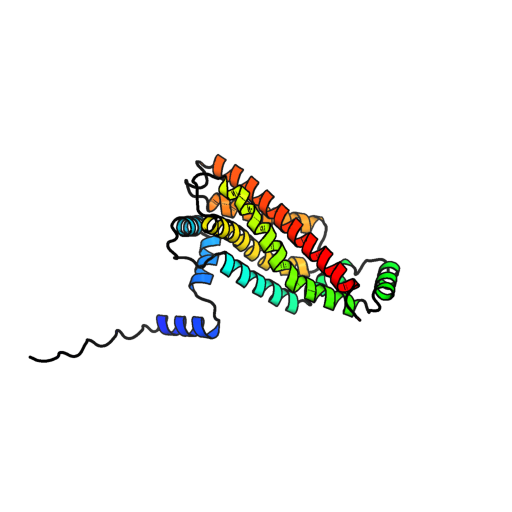 1.00 90.88 94 PRO A CA 1
ATOM 706 C C . PRO A 1 94 ? -26.074 13.330 19.499 1.00 90.88 94 PRO A C 1
ATOM 708 O O . PRO A 1 94 ? -26.065 12.187 19.954 1.00 90.88 94 PRO A O 1
ATOM 711 N N . GLU A 1 95 ? -27.066 13.782 18.725 1.00 94.00 95 GLU A N 1
ATOM 712 C CA . GLU A 1 95 ? -28.214 12.963 18.339 1.00 94.00 95 GLU A CA 1
ATOM 713 C C . GLU A 1 95 ? -27.798 11.753 17.489 1.00 94.00 95 GLU A C 1
ATOM 715 O O . GLU A 1 95 ? -28.260 10.639 17.728 1.00 94.00 95 GLU A O 1
ATOM 720 N N . VAL A 1 96 ? -26.861 11.929 16.550 1.00 91.00 96 VAL A N 1
ATOM 721 C CA . VAL A 1 96 ? -26.346 10.837 15.704 1.00 91.00 96 VAL A CA 1
ATOM 722 C C . VAL A 1 96 ? -25.611 9.797 16.546 1.00 91.00 96 VAL A C 1
ATOM 724 O O . VAL A 1 96 ? -25.740 8.596 16.306 1.00 91.00 96 VAL A O 1
ATOM 727 N N . ILE A 1 97 ? -24.859 10.243 17.556 1.00 90.38 97 ILE A N 1
ATOM 728 C CA . ILE A 1 97 ? -24.171 9.336 18.479 1.00 90.38 97 ILE A CA 1
ATOM 729 C C . ILE A 1 97 ? -25.189 8.562 19.322 1.00 90.38 97 ILE A C 1
ATOM 731 O O . ILE A 1 97 ? -25.095 7.340 19.395 1.00 90.38 97 ILE A O 1
ATOM 735 N N . ALA A 1 98 ? -26.202 9.230 19.878 1.00 93.38 98 ALA A N 1
ATOM 736 C CA . ALA A 1 98 ? -27.252 8.568 20.651 1.00 93.38 98 ALA A CA 1
ATOM 737 C C . ALA A 1 98 ? -28.039 7.543 19.812 1.00 93.38 98 ALA A C 1
ATOM 739 O O . ALA A 1 98 ? -28.340 6.446 20.285 1.00 93.38 98 ALA A O 1
ATOM 740 N N . GLN A 1 99 ? -28.329 7.863 18.546 1.00 93.56 99 GLN A N 1
ATOM 741 C CA . GLN A 1 99 ? -28.963 6.931 17.611 1.00 93.56 99 GLN A CA 1
ATOM 742 C C . GLN A 1 99 ? -28.076 5.710 17.335 1.00 93.56 99 GLN A C 1
ATOM 744 O O . GLN A 1 99 ? -28.579 4.588 17.319 1.00 93.56 99 GLN A O 1
ATOM 749 N N . LEU A 1 100 ? -26.764 5.901 17.160 1.00 91.06 100 LEU A N 1
ATOM 750 C CA . LEU A 1 100 ? -25.816 4.800 16.974 1.00 91.06 100 LEU A CA 1
ATOM 751 C C . LEU A 1 100 ? -25.776 3.876 18.199 1.00 91.06 100 LEU A C 1
ATOM 753 O O . LEU A 1 100 ? -25.839 2.655 18.047 1.00 91.06 100 LEU A O 1
ATOM 757 N N . GLU A 1 101 ? -25.696 4.439 19.405 1.00 93.81 101 GLU A N 1
ATOM 758 C CA . GLU A 1 101 ? -25.672 3.661 20.649 1.00 93.81 101 GLU A CA 1
ATOM 759 C C . GLU A 1 101 ? -26.981 2.892 20.852 1.00 93.81 101 GLU A C 1
ATOM 761 O O . GLU A 1 101 ? -26.964 1.694 21.137 1.00 93.81 101 GLU A O 1
ATOM 766 N N . SER A 1 102 ? -28.122 3.546 20.614 1.00 94.81 102 SER A N 1
ATOM 767 C CA . SER A 1 102 ? -29.438 2.911 20.696 1.00 94.81 102 SER A CA 1
ATOM 768 C C . SER A 1 102 ? -29.613 1.793 19.665 1.00 94.81 102 SER A C 1
ATOM 770 O O . SER A 1 102 ? -30.137 0.734 20.007 1.00 94.81 102 SER A O 1
ATOM 772 N N . ALA A 1 103 ? -29.157 1.995 18.425 1.00 93.62 103 ALA A N 1
ATOM 773 C CA . ALA A 1 103 ? -29.288 1.010 17.353 1.00 93.62 103 ALA A CA 1
ATOM 774 C C . ALA A 1 103 ? -28.365 -0.204 17.541 1.00 93.62 103 ALA A C 1
ATOM 776 O O . ALA A 1 103 ? -28.726 -1.316 17.161 1.00 93.62 103 ALA A O 1
ATOM 777 N N . THR A 1 104 ? -27.173 0.001 18.106 1.00 95.00 104 THR A N 1
ATOM 778 C CA . THR A 1 104 ? -26.157 -1.056 18.256 1.00 95.00 104 THR A CA 1
ATOM 779 C C . THR A 1 104 ? -26.138 -1.700 19.640 1.00 95.00 104 THR A C 1
ATOM 781 O O . THR A 1 104 ? -25.476 -2.727 19.813 1.00 95.00 104 THR A O 1
ATOM 784 N N . GLY A 1 105 ? -26.829 -1.109 20.622 1.00 94.75 105 GLY A N 1
ATOM 785 C CA . GLY A 1 105 ? -26.826 -1.545 22.020 1.00 94.75 105 GLY A CA 1
ATOM 786 C C . GLY A 1 105 ? -25.464 -1.404 22.708 1.00 94.75 105 GLY A C 1
ATOM 787 O O . GLY A 1 105 ? -25.206 -2.098 23.688 1.00 94.75 105 GLY A O 1
ATOM 788 N N . ARG A 1 106 ? -24.571 -0.561 22.178 1.00 94.94 106 ARG A N 1
ATOM 789 C CA . ARG A 1 106 ? -23.181 -0.405 22.631 1.00 94.94 106 ARG A CA 1
ATOM 790 C C . ARG A 1 106 ? -22.870 1.041 22.942 1.00 94.94 106 ARG A C 1
ATOM 792 O O . ARG A 1 106 ? -23.424 1.932 22.309 1.00 94.94 106 ARG A O 1
ATOM 799 N N . THR A 1 107 ? -21.915 1.266 23.841 1.00 94.62 107 THR A N 1
ATOM 800 C CA . THR A 1 107 ? -21.348 2.611 23.991 1.00 94.62 107 THR A CA 1
ATOM 801 C C . THR A 1 107 ? -20.518 2.974 22.763 1.00 94.62 107 THR A C 1
ATOM 803 O O . THR A 1 107 ? -19.980 2.104 22.062 1.00 94.62 107 THR A O 1
ATOM 806 N N . ARG A 1 108 ? -20.355 4.276 22.534 1.00 92.69 108 ARG A N 1
ATOM 807 C CA . ARG A 1 108 ? -19.473 4.837 21.510 1.00 92.69 108 ARG A CA 1
ATOM 808 C C . ARG A 1 108 ? -18.093 4.167 21.482 1.00 92.69 108 ARG A C 1
ATOM 810 O O . ARG A 1 108 ? -17.600 3.791 20.418 1.00 92.69 108 ARG A O 1
ATOM 817 N N . GLU A 1 109 ? -17.457 4.003 22.638 1.00 93.31 109 GLU A N 1
ATOM 818 C CA . GLU A 1 109 ? -16.106 3.445 22.762 1.00 93.31 109 GLU A CA 1
ATOM 819 C C . GLU A 1 109 ? -16.066 1.967 22.366 1.00 93.31 109 GLU A C 1
ATOM 821 O O . GLU A 1 109 ? -15.165 1.544 21.637 1.00 93.31 109 GLU A O 1
ATOM 826 N N . GLN A 1 110 ? -17.056 1.186 22.810 1.00 94.94 110 GLN A N 1
ATOM 827 C CA . GLN A 1 110 ? -17.171 -0.232 22.466 1.00 94.94 110 GLN A CA 1
ATOM 828 C C . GLN A 1 110 ? -17.355 -0.417 20.959 1.00 94.94 110 GLN A C 1
ATOM 830 O O . GLN A 1 110 ? -16.684 -1.255 20.351 1.00 94.94 110 GLN A O 1
ATOM 835 N N . PHE A 1 111 ? -18.213 0.404 20.346 1.00 95.19 111 PHE A N 1
ATOM 836 C CA . PHE A 1 111 ? -18.440 0.381 18.907 1.00 95.19 111 PHE A CA 1
ATOM 837 C C . PHE A 1 111 ? -17.156 0.683 18.122 1.00 95.19 111 PHE A C 1
ATOM 839 O O . PHE A 1 111 ? -16.766 -0.102 17.255 1.00 95.19 111 PHE A O 1
ATOM 846 N N . PHE A 1 112 ? -16.452 1.777 18.440 1.00 95.06 112 PHE A N 1
ATOM 847 C CA . PHE A 1 112 ? -15.236 2.146 17.704 1.00 95.06 112 PHE A CA 1
ATOM 848 C C . PHE A 1 112 ? -14.067 1.193 17.943 1.00 95.06 112 PHE A C 1
ATOM 850 O O . PHE A 1 112 ? -13.276 0.973 17.025 1.00 95.06 112 PHE A O 1
ATOM 857 N N . SER A 1 113 ? -13.961 0.597 19.130 1.00 94.69 113 SER A N 1
ATOM 858 C CA . SER A 1 113 ? -12.973 -0.450 19.406 1.00 94.69 113 SER A CA 1
ATOM 859 C C . SER A 1 113 ? -13.202 -1.685 18.524 1.00 94.69 113 SER A C 1
ATOM 861 O O . SER A 1 113 ? -12.276 -2.172 17.862 1.00 94.69 113 SER A O 1
ATOM 863 N N . LEU A 1 114 ? -14.455 -2.146 18.427 1.00 95.56 114 LEU A N 1
ATOM 864 C CA . LEU A 1 114 ? -14.828 -3.268 17.566 1.00 95.56 114 LEU A CA 1
ATOM 865 C C . LEU A 1 114 ? -14.611 -2.938 16.083 1.00 95.56 114 LEU A C 1
ATOM 867 O O . LEU A 1 114 ? -13.930 -3.687 15.379 1.00 95.56 114 LEU A O 1
ATOM 871 N N . TYR A 1 115 ? -15.116 -1.788 15.626 1.00 95.81 115 TYR A N 1
ATOM 872 C CA . TYR A 1 115 ? -14.889 -1.280 14.271 1.00 95.81 115 TYR A CA 1
ATOM 873 C C . TYR A 1 115 ? -13.394 -1.231 13.937 1.00 95.81 115 TYR A C 1
ATOM 875 O O . TYR A 1 115 ? -12.970 -1.723 12.893 1.00 95.81 115 TYR A O 1
ATOM 883 N N . GLY A 1 116 ? -12.575 -0.681 14.837 1.00 94.31 116 GLY A N 1
ATOM 884 C CA . GLY A 1 116 ? -11.135 -0.561 14.643 1.00 94.31 116 GLY A CA 1
ATOM 885 C C . GLY A 1 116 ? -10.435 -1.915 14.531 1.00 94.31 116 GLY A C 1
ATOM 886 O O . GLY A 1 116 ? -9.521 -2.068 13.717 1.00 94.31 116 GLY A O 1
ATOM 887 N N . SER A 1 117 ? -10.892 -2.907 15.294 1.00 94.44 117 SER A N 1
ATOM 888 C CA . SER A 1 117 ? -10.374 -4.278 15.250 1.00 94.44 117 SER A CA 1
ATOM 889 C C . SER A 1 117 ? -10.689 -4.949 13.911 1.00 94.44 117 SER A C 1
ATOM 891 O O . SER A 1 117 ? -9.793 -5.492 13.265 1.00 94.44 117 SER A O 1
ATOM 893 N N . ILE A 1 118 ? -11.937 -4.838 13.445 1.00 96.25 118 ILE A N 1
ATOM 894 C CA . ILE A 1 118 ? -12.365 -5.380 12.147 1.00 96.25 118 ILE A CA 1
ATOM 895 C C . ILE A 1 118 ? -11.617 -4.681 11.006 1.00 96.25 118 ILE A C 1
ATOM 897 O O . ILE A 1 118 ? -11.054 -5.345 10.134 1.00 96.25 118 ILE A O 1
ATOM 901 N N . MET A 1 119 ? -11.534 -3.350 11.049 1.00 95.69 119 MET A N 1
ATOM 902 C CA . MET A 1 119 ? -10.846 -2.549 10.038 1.00 95.69 119 MET A CA 1
ATOM 903 C C . MET A 1 119 ? -9.362 -2.912 9.942 1.00 95.69 119 MET A C 1
ATOM 905 O O . MET A 1 119 ? -8.844 -3.065 8.837 1.00 95.69 119 MET A O 1
ATOM 909 N N . SER A 1 120 ? -8.686 -3.132 11.075 1.00 92.62 120 SER A N 1
ATOM 910 C CA . SER A 1 120 ? -7.277 -3.557 11.108 1.00 92.62 120 SER A CA 1
ATOM 911 C C . SER A 1 120 ? -7.043 -4.875 10.366 1.00 92.62 120 SER A C 1
ATOM 913 O O . SER A 1 120 ? -6.019 -5.039 9.703 1.00 92.62 120 SER A O 1
ATOM 915 N N . VAL A 1 121 ? -8.002 -5.802 10.445 1.00 94.06 121 VAL A N 1
ATOM 916 C CA . VAL A 1 121 ? -7.932 -7.107 9.776 1.00 94.06 121 VAL A CA 1
ATOM 917 C C . VAL A 1 121 ? -8.311 -7.002 8.298 1.00 94.06 121 VAL A C 1
ATOM 919 O O . VAL A 1 121 ? -7.635 -7.584 7.453 1.00 94.06 121 VAL A O 1
ATOM 922 N N . LEU A 1 122 ? -9.373 -6.262 7.965 1.00 96.25 122 LEU A N 1
ATOM 923 C CA . LEU A 1 122 ? -9.915 -6.198 6.603 1.00 96.25 122 LEU A CA 1
ATOM 924 C C . LEU A 1 122 ? -9.134 -5.269 5.670 1.00 96.25 122 LEU A C 1
ATOM 926 O O . LEU A 1 122 ? -9.032 -5.552 4.474 1.00 96.25 122 LEU A O 1
ATOM 930 N N . HIS A 1 123 ? -8.583 -4.169 6.191 1.00 94.69 123 HIS A N 1
ATOM 931 C CA . HIS A 1 123 ? -7.986 -3.114 5.374 1.00 94.69 123 HIS A CA 1
ATOM 932 C C . HIS A 1 123 ? -6.856 -3.641 4.484 1.00 94.69 123 HIS A C 1
ATOM 934 O O . HIS A 1 123 ? -6.855 -3.405 3.278 1.00 94.69 123 HIS A O 1
ATOM 940 N N . GLY A 1 124 ? -5.925 -4.405 5.056 1.00 93.81 124 GLY A N 1
ATOM 941 C CA . GLY A 1 124 ? -4.804 -4.987 4.324 1.00 93.81 124 GLY A CA 1
ATOM 942 C C . GLY A 1 124 ? -5.238 -5.873 3.152 1.00 93.81 124 GLY A C 1
ATOM 943 O O . GLY A 1 124 ? -4.957 -5.526 2.004 1.00 93.81 124 GLY A O 1
ATOM 944 N N . PRO A 1 125 ? -5.930 -6.999 3.402 1.00 96.25 125 PRO A N 1
ATOM 945 C CA . PRO A 1 125 ? -6.393 -7.906 2.355 1.00 96.25 125 PRO A CA 1
ATOM 946 C C . PRO A 1 125 ? -7.208 -7.218 1.258 1.00 96.25 125 PRO A C 1
ATOM 948 O O . PRO A 1 125 ? -6.984 -7.498 0.081 1.00 96.25 125 PRO A O 1
ATOM 951 N N . LEU A 1 126 ? -8.107 -6.292 1.613 1.00 97.50 126 LEU A N 1
ATOM 952 C CA . LEU A 1 126 ? -8.928 -5.584 0.631 1.00 97.50 126 LEU A CA 1
ATOM 953 C C . LEU A 1 126 ? -8.095 -4.602 -0.194 1.00 97.50 126 LEU A C 1
ATOM 955 O O . LEU A 1 126 ? -8.086 -4.697 -1.418 1.00 97.50 126 LEU A O 1
ATOM 959 N N . VAL A 1 127 ? -7.328 -3.710 0.432 1.00 95.94 127 VAL A N 1
ATOM 960 C CA . VAL A 1 127 ? -6.498 -2.743 -0.305 1.00 95.94 127 VAL A CA 1
ATOM 961 C C . VAL A 1 127 ? -5.444 -3.453 -1.154 1.00 95.94 127 VAL A C 1
ATOM 963 O O . VAL A 1 127 ? -5.278 -3.124 -2.329 1.00 95.94 127 VAL A O 1
ATOM 966 N N . GLY A 1 128 ? -4.763 -4.460 -0.606 1.00 95.75 128 GLY A N 1
ATOM 967 C CA . GLY A 1 128 ? -3.778 -5.258 -1.337 1.00 95.75 128 GLY A CA 1
ATOM 968 C C . GLY A 1 128 ? -4.399 -6.054 -2.483 1.00 95.75 128 GLY A C 1
ATOM 969 O O . GLY A 1 128 ? -3.867 -6.045 -3.594 1.00 95.75 128 GLY A O 1
ATOM 970 N N . GLY A 1 129 ? -5.542 -6.698 -2.238 1.00 97.38 129 GLY A N 1
ATOM 971 C CA . GLY A 1 129 ? -6.278 -7.481 -3.229 1.00 97.38 129 GLY A CA 1
ATOM 972 C C . GLY A 1 129 ? -6.795 -6.631 -4.388 1.00 97.38 129 GLY A C 1
ATOM 973 O O . GLY A 1 129 ? -6.563 -6.970 -5.547 1.00 97.38 129 GLY A O 1
ATOM 974 N N . PHE A 1 130 ? -7.413 -5.482 -4.100 1.00 97.94 130 PHE A N 1
ATOM 975 C CA . PHE A 1 130 ? -7.843 -4.546 -5.140 1.00 97.94 130 PHE A CA 1
ATOM 976 C C . PHE A 1 130 ? -6.649 -3.949 -5.883 1.00 97.94 130 PHE A C 1
ATOM 978 O O . PHE A 1 130 ? -6.656 -3.911 -7.111 1.00 97.94 130 PHE A O 1
ATOM 985 N N . THR A 1 131 ? -5.581 -3.556 -5.184 1.00 95.88 131 THR A N 1
ATOM 986 C CA . THR A 1 131 ? -4.383 -3.012 -5.843 1.00 95.88 131 THR A CA 1
ATOM 987 C C . THR A 1 131 ? -3.718 -4.036 -6.760 1.00 95.88 131 THR A C 1
ATOM 989 O O . THR A 1 131 ? -3.219 -3.667 -7.827 1.00 95.88 131 THR A O 1
ATOM 992 N N . ALA A 1 132 ? -3.762 -5.329 -6.420 1.00 97.69 132 ALA A N 1
ATOM 993 C CA . ALA A 1 132 ? -3.268 -6.398 -7.283 1.00 97.69 132 ALA A CA 1
ATOM 994 C C . ALA A 1 132 ? -3.956 -6.417 -8.661 1.00 97.69 132 ALA A C 1
ATOM 996 O O . ALA A 1 132 ? -3.318 -6.799 -9.640 1.00 97.69 132 ALA A O 1
ATOM 997 N N . LEU A 1 133 ? -5.198 -5.929 -8.790 1.00 98.12 133 LEU A N 1
ATOM 998 C CA . LEU A 1 133 ? -5.894 -5.819 -10.081 1.00 98.12 133 LEU A CA 1
ATOM 999 C C . LEU A 1 133 ? -5.220 -4.833 -11.048 1.00 98.12 133 LEU A C 1
ATOM 1001 O O . LEU A 1 133 ? -5.368 -4.970 -12.263 1.00 98.12 133 LEU A O 1
ATOM 1005 N N . SER A 1 134 ? -4.398 -3.896 -10.557 1.00 97.81 134 SER A N 1
ATOM 1006 C CA . SER A 1 134 ? -3.599 -3.006 -11.421 1.00 97.81 134 SER A CA 1
ATOM 1007 C C . SER A 1 134 ? -2.583 -3.767 -12.285 1.00 97.81 134 SER A C 1
ATOM 1009 O O . SER A 1 134 ? -2.109 -3.249 -13.301 1.00 97.81 134 SER A O 1
ATOM 1011 N N . VAL A 1 135 ? -2.314 -5.037 -11.959 1.00 97.88 135 VAL A N 1
ATOM 1012 C CA . VAL A 1 135 ? -1.525 -5.947 -12.792 1.00 97.88 135 VAL A CA 1
ATOM 1013 C C . VAL A 1 135 ? -2.111 -6.093 -14.199 1.00 97.88 135 VAL A C 1
ATOM 1015 O O . VAL A 1 135 ? -1.353 -6.285 -15.147 1.00 97.88 135 VAL A O 1
ATOM 1018 N N . LEU A 1 136 ? -3.433 -5.949 -14.360 1.00 97.94 136 LEU A N 1
ATOM 1019 C CA . LEU A 1 136 ? -4.117 -6.012 -15.653 1.00 97.94 136 LEU A CA 1
ATOM 1020 C C . LEU A 1 136 ? -3.709 -4.850 -16.562 1.00 97.94 136 LEU A C 1
ATOM 1022 O O . LEU A 1 136 ? -3.518 -5.049 -17.760 1.00 97.94 136 LEU A O 1
ATOM 1026 N N . VAL A 1 137 ? -3.522 -3.658 -15.987 1.00 97.75 137 VAL A N 1
ATOM 1027 C CA . VAL A 1 137 ? -3.030 -2.474 -16.704 1.00 97.75 137 VAL A CA 1
ATOM 1028 C C . VAL A 1 137 ? -1.545 -2.633 -17.010 1.00 97.75 137 VAL A C 1
ATOM 1030 O O . VAL A 1 137 ? -1.134 -2.492 -18.162 1.00 97.75 137 VAL A O 1
ATOM 1033 N N . LEU A 1 138 ? -0.741 -3.023 -16.015 1.00 97.50 138 LEU A N 1
ATOM 1034 C CA . LEU A 1 138 ? 0.699 -3.222 -16.197 1.00 97.50 138 LEU A CA 1
ATOM 1035 C C . LEU A 1 138 ? 1.023 -4.316 -17.231 1.00 97.50 138 LEU A C 1
ATOM 1037 O O . LEU A 1 138 ? 1.994 -4.197 -17.979 1.00 97.50 138 LEU A O 1
ATOM 1041 N N . ALA A 1 139 ? 0.205 -5.367 -17.320 1.00 97.00 139 ALA A N 1
ATOM 1042 C CA . ALA A 1 139 ? 0.360 -6.438 -18.303 1.00 97.00 139 ALA A CA 1
ATOM 1043 C C . ALA A 1 139 ? 0.196 -5.959 -19.756 1.00 97.00 139 ALA A C 1
ATOM 1045 O O . ALA A 1 139 ? 0.664 -6.636 -20.670 1.00 97.00 139 ALA A O 1
ATOM 1046 N N . ARG A 1 140 ? -0.425 -4.792 -19.986 1.00 97.12 140 ARG A N 1
ATOM 1047 C CA . ARG A 1 140 ? -0.521 -4.161 -21.313 1.00 97.12 140 ARG A CA 1
ATOM 1048 C C . ARG A 1 140 ? 0.718 -3.339 -21.677 1.00 97.12 140 ARG A C 1
ATOM 1050 O O . ARG A 1 140 ? 0.796 -2.811 -22.783 1.00 97.12 140 ARG A O 1
ATOM 1057 N N . PHE A 1 141 ? 1.684 -3.184 -20.770 1.00 96.06 141 PHE A N 1
ATOM 1058 C CA . PHE A 1 141 ? 2.848 -2.332 -21.001 1.00 96.06 141 PHE A CA 1
ATOM 1059 C C . PHE A 1 141 ? 4.039 -3.119 -21.549 1.00 96.06 141 PHE A C 1
ATOM 1061 O O . PHE A 1 141 ? 4.693 -3.848 -20.813 1.00 96.06 141 PHE A O 1
ATOM 1068 N N . GLY A 1 142 ? 4.407 -2.869 -22.806 1.00 91.69 142 GLY A N 1
ATOM 1069 C CA . GLY A 1 142 ? 5.659 -3.382 -23.371 1.00 91.69 142 GLY A CA 1
ATOM 1070 C C . GLY A 1 142 ? 5.644 -4.900 -23.552 1.00 91.69 142 GLY A C 1
ATOM 1071 O O . GLY A 1 142 ? 4.669 -5.453 -24.053 1.00 91.69 142 GLY A O 1
ATOM 1072 N N . GLU A 1 143 ? 6.738 -5.562 -23.181 1.00 92.94 143 GLU A N 1
ATOM 1073 C CA . GLU A 1 143 ? 6.911 -7.004 -23.392 1.00 92.94 143 GLU A CA 1
ATOM 1074 C C . GLU A 1 143 ? 6.016 -7.855 -22.479 1.00 92.94 143 GLU A C 1
ATOM 1076 O O . GLU A 1 143 ? 5.755 -7.512 -21.320 1.00 92.94 143 GLU A O 1
ATOM 1081 N N . LYS A 1 144 ? 5.583 -9.017 -22.991 1.00 94.88 144 LYS A N 1
ATOM 1082 C CA . LYS A 1 144 ? 4.784 -9.984 -22.230 1.00 94.88 144 LYS A CA 1
ATOM 1083 C C . LYS A 1 144 ? 5.622 -10.577 -21.095 1.00 94.88 144 LYS A C 1
ATOM 1085 O O . LYS A 1 144 ? 6.688 -11.140 -21.316 1.00 94.88 144 LYS A O 1
ATOM 1090 N N . ARG A 1 145 ? 5.105 -10.484 -19.871 1.00 96.12 145 ARG A N 1
ATOM 1091 C CA . ARG A 1 145 ? 5.723 -11.011 -18.644 1.00 96.12 145 ARG A CA 1
ATOM 1092 C C . ARG A 1 145 ? 4.738 -11.908 -17.905 1.00 96.12 145 ARG A C 1
ATOM 1094 O O . ARG A 1 145 ? 3.529 -11.800 -18.100 1.00 96.12 145 ARG A O 1
ATOM 1101 N N . SER A 1 146 ? 5.255 -12.775 -17.033 1.00 97.12 146 SER A N 1
ATOM 1102 C CA . SER A 1 146 ? 4.394 -13.601 -16.178 1.00 97.12 146 SER A CA 1
ATOM 1103 C C . SER A 1 146 ? 3.567 -12.746 -15.220 1.00 97.12 146 SER A C 1
ATOM 1105 O O . SER A 1 146 ? 4.008 -11.670 -14.801 1.00 97.12 146 SER A O 1
ATOM 1107 N N . PHE A 1 147 ? 2.406 -13.266 -14.819 1.00 97.00 147 PHE A N 1
ATOM 1108 C CA . PHE A 1 147 ? 1.550 -12.636 -13.816 1.00 97.00 147 PHE A CA 1
ATOM 1109 C C . PHE A 1 147 ? 2.323 -12.312 -12.532 1.00 97.00 147 PHE A C 1
ATOM 1111 O O . PHE A 1 147 ? 2.296 -11.172 -12.083 1.00 97.00 147 PHE A O 1
ATOM 1118 N N . GLY A 1 148 ? 3.096 -13.269 -12.002 1.00 97.44 148 GLY A N 1
ATOM 1119 C CA . GLY A 1 148 ? 3.885 -13.076 -10.780 1.00 97.44 148 GLY A CA 1
ATOM 1120 C C . GLY A 1 148 ? 4.923 -11.955 -10.890 1.00 97.44 148 GLY A C 1
ATOM 1121 O O . GLY A 1 148 ? 5.102 -11.191 -9.946 1.00 97.44 148 GLY A O 1
ATOM 1122 N N . THR A 1 149 ? 5.563 -11.790 -12.054 1.00 97.75 149 THR A N 1
ATOM 1123 C CA . THR A 1 149 ? 6.487 -10.668 -12.302 1.00 97.75 149 THR A CA 1
ATOM 1124 C C . THR A 1 149 ? 5.754 -9.327 -12.263 1.00 97.75 149 THR A C 1
ATOM 1126 O O . THR A 1 149 ? 6.204 -8.408 -11.584 1.00 97.75 149 THR A O 1
ATOM 1129 N N . ASN A 1 150 ? 4.620 -9.210 -12.961 1.00 98.06 150 ASN A N 1
ATOM 1130 C CA . ASN A 1 150 ? 3.845 -7.968 -12.975 1.00 98.06 150 ASN A CA 1
ATOM 1131 C C . ASN A 1 150 ? 3.257 -7.662 -11.589 1.00 98.06 150 ASN A C 1
ATOM 1133 O O . ASN A 1 150 ? 3.291 -6.514 -11.160 1.00 98.06 150 ASN A O 1
ATOM 1137 N N . LEU A 1 151 ? 2.781 -8.679 -10.865 1.00 98.06 151 LEU A N 1
ATOM 1138 C CA . LEU A 1 151 ? 2.291 -8.533 -9.498 1.00 98.06 151 LEU A CA 1
ATOM 1139 C C . LEU A 1 151 ? 3.399 -7.973 -8.600 1.00 98.06 151 LEU A C 1
ATOM 1141 O O . LEU A 1 151 ? 3.204 -6.978 -7.914 1.00 98.06 151 LEU A O 1
ATOM 1145 N N . ASN A 1 152 ? 4.600 -8.546 -8.669 1.00 98.12 152 ASN A N 1
ATOM 1146 C CA . ASN A 1 152 ? 5.730 -8.090 -7.867 1.00 98.12 152 ASN A CA 1
ATOM 1147 C C . ASN A 1 152 ? 6.152 -6.644 -8.207 1.00 98.12 152 ASN A C 1
ATOM 1149 O O . ASN A 1 152 ? 6.523 -5.891 -7.313 1.00 98.12 152 ASN A O 1
ATOM 1153 N N . LEU A 1 153 ? 6.044 -6.223 -9.474 1.00 98.44 153 LEU A N 1
ATOM 1154 C CA . LEU A 1 153 ? 6.277 -4.830 -9.888 1.00 98.44 153 LEU A CA 1
ATOM 1155 C C . LEU A 1 153 ? 5.209 -3.868 -9.347 1.00 98.44 153 LEU A C 1
ATOM 1157 O O . LEU A 1 153 ? 5.554 -2.798 -8.851 1.00 98.44 153 LEU A O 1
ATOM 1161 N N . VAL A 1 154 ? 3.927 -4.243 -9.405 1.00 98.44 154 VAL A N 1
ATOM 1162 C CA . VAL A 1 154 ? 2.829 -3.465 -8.800 1.00 98.44 154 VAL A CA 1
ATOM 1163 C C . VAL A 1 154 ? 3.072 -3.284 -7.306 1.00 98.44 154 VAL A C 1
ATOM 1165 O O . VAL A 1 154 ? 3.033 -2.163 -6.800 1.00 98.44 154 VAL A O 1
ATOM 1168 N N . PHE A 1 155 ? 3.394 -4.372 -6.605 1.00 98.44 155 PHE A N 1
ATOM 1169 C CA . PHE A 1 155 ? 3.684 -4.311 -5.178 1.00 98.44 155 PHE A CA 1
ATOM 1170 C C . PHE A 1 155 ? 4.969 -3.540 -4.875 1.00 98.44 155 PHE A C 1
ATOM 1172 O O . PHE A 1 155 ? 5.051 -2.955 -3.804 1.00 98.44 155 PHE A O 1
ATOM 1179 N N . ALA A 1 156 ? 5.939 -3.451 -5.791 1.00 98.44 156 ALA A N 1
ATOM 1180 C CA . ALA A 1 156 ? 7.086 -2.554 -5.628 1.00 98.44 156 ALA A CA 1
ATOM 1181 C C . ALA A 1 156 ? 6.634 -1.087 -5.547 1.00 98.44 156 ALA A C 1
ATOM 1183 O O . ALA A 1 156 ? 7.055 -0.345 -4.664 1.00 98.44 156 ALA A O 1
ATOM 1184 N N . ILE A 1 157 ? 5.731 -0.673 -6.439 1.00 98.38 157 ILE A N 1
ATOM 1185 C CA . ILE A 1 157 ? 5.185 0.691 -6.459 1.00 98.38 157 ILE A CA 1
ATOM 1186 C C . ILE A 1 157 ? 4.362 0.952 -5.195 1.00 98.38 157 ILE A C 1
ATOM 1188 O O . ILE A 1 157 ? 4.547 1.976 -4.537 1.00 98.38 157 ILE A O 1
ATOM 1192 N N . LEU A 1 158 ? 3.503 -0.001 -4.822 1.00 97.44 158 LEU A N 1
ATOM 1193 C CA . LEU A 1 158 ? 2.695 0.096 -3.610 1.00 97.44 158 LEU A CA 1
ATOM 1194 C C . LEU A 1 158 ? 3.572 0.168 -2.352 1.00 97.44 158 LEU A C 1
ATOM 1196 O O . LEU A 1 158 ? 3.339 1.026 -1.510 1.00 97.44 158 LEU A O 1
ATOM 1200 N N . THR A 1 159 ? 4.617 -0.663 -2.262 1.00 98.06 159 THR A N 1
ATOM 1201 C CA . THR A 1 159 ? 5.590 -0.671 -1.155 1.00 98.06 159 THR A CA 1
ATOM 1202 C C . THR A 1 159 ? 6.251 0.693 -1.005 1.00 98.06 159 THR A C 1
ATOM 1204 O O . THR A 1 159 ? 6.323 1.204 0.108 1.00 98.06 159 THR A O 1
ATOM 1207 N N . ALA A 1 160 ? 6.681 1.317 -2.108 1.00 97.88 160 ALA A N 1
ATOM 1208 C CA . ALA A 1 160 ? 7.261 2.656 -2.062 1.00 97.88 160 ALA A CA 1
ATOM 1209 C C . ALA A 1 160 ? 6.277 3.661 -1.444 1.00 97.88 160 ALA A C 1
ATOM 1211 O O . ALA A 1 160 ? 6.633 4.350 -0.492 1.00 97.88 160 ALA A O 1
ATOM 1212 N N . GLY A 1 161 ? 5.023 3.693 -1.906 1.00 96.75 161 GLY A N 1
ATOM 1213 C CA . GLY A 1 161 ? 4.015 4.570 -1.305 1.00 96.75 161 GLY A CA 1
ATOM 1214 C C . GLY A 1 161 ? 3.666 4.211 0.140 1.00 96.75 161 GLY A C 1
ATOM 1215 O O . GLY A 1 161 ? 3.433 5.119 0.925 1.00 96.75 161 GLY A O 1
ATOM 1216 N N . SER A 1 162 ? 3.697 2.935 0.538 1.00 96.19 162 SER A N 1
ATOM 1217 C CA . SER A 1 162 ? 3.486 2.523 1.934 1.00 96.19 162 SER A CA 1
ATOM 1218 C C . SER A 1 162 ? 4.575 3.044 2.876 1.00 96.19 162 SER A C 1
ATOM 1220 O O . SER A 1 162 ? 4.251 3.416 4.002 1.00 96.19 162 SER A O 1
ATOM 1222 N N . ILE A 1 163 ? 5.835 3.129 2.428 1.00 96.62 163 ILE A N 1
ATOM 1223 C CA . ILE A 1 163 ? 6.929 3.736 3.212 1.00 96.62 163 ILE A CA 1
ATOM 1224 C C . ILE A 1 163 ? 6.643 5.221 3.468 1.00 96.62 163 ILE A C 1
ATOM 1226 O O . ILE A 1 163 ? 6.758 5.694 4.596 1.00 96.62 163 ILE A O 1
ATOM 1230 N N . PHE A 1 164 ? 6.236 5.962 2.437 1.00 94.75 164 PHE A N 1
ATOM 1231 C CA . PHE A 1 164 ? 5.882 7.372 2.606 1.00 94.75 164 PHE A CA 1
ATOM 1232 C C . PHE A 1 164 ? 4.588 7.554 3.401 1.00 94.75 164 PHE A C 1
ATOM 1234 O O . PHE A 1 164 ? 4.511 8.448 4.234 1.00 94.75 164 PHE A O 1
ATOM 1241 N N . GLY A 1 165 ? 3.594 6.687 3.203 1.00 92.00 165 GLY A N 1
ATOM 1242 C CA . GLY A 1 165 ? 2.364 6.680 3.991 1.00 92.00 165 GLY A CA 1
ATOM 1243 C C . GLY A 1 165 ? 2.652 6.497 5.480 1.00 92.00 165 GLY A C 1
ATOM 1244 O O . GLY A 1 165 ? 2.120 7.245 6.292 1.00 92.00 165 GLY A O 1
ATOM 1245 N N . LEU A 1 166 ? 3.567 5.584 5.827 1.00 92.31 166 LEU A N 1
ATOM 1246 C CA . LEU A 1 166 ? 4.077 5.415 7.191 1.00 92.31 166 LEU A CA 1
ATOM 1247 C C . LEU A 1 166 ? 4.690 6.711 7.737 1.00 92.31 166 LEU A C 1
ATOM 1249 O O . LEU A 1 166 ? 4.349 7.129 8.840 1.00 92.31 166 LEU A O 1
ATOM 1253 N N . ALA A 1 167 ? 5.552 7.370 6.957 1.00 91.75 167 ALA A N 1
ATOM 1254 C CA . ALA A 1 167 ? 6.185 8.629 7.355 1.00 91.75 167 ALA A CA 1
ATOM 1255 C C . ALA A 1 167 ? 5.179 9.782 7.542 1.00 91.75 167 ALA A C 1
ATOM 1257 O O . ALA A 1 167 ? 5.436 10.702 8.316 1.00 91.75 167 ALA A O 1
ATOM 1258 N N . LEU A 1 168 ? 4.032 9.729 6.860 1.00 88.31 168 LEU A N 1
ATOM 1259 C CA . LEU A 1 168 ? 2.962 10.723 6.959 1.00 88.31 168 LEU A CA 1
ATOM 1260 C C . LEU A 1 168 ? 1.936 10.417 8.064 1.00 88.31 168 LEU A C 1
ATOM 1262 O O . LEU A 1 168 ? 1.120 11.285 8.375 1.00 88.31 168 LEU A O 1
ATOM 1266 N N . MET A 1 169 ? 1.974 9.239 8.700 1.00 85.06 169 MET A N 1
ATOM 1267 C CA . MET A 1 169 ? 1.018 8.896 9.764 1.00 85.06 169 MET A CA 1
ATOM 1268 C C . MET A 1 169 ? 1.019 9.880 10.943 1.00 85.06 169 MET A C 1
ATOM 1270 O O . MET A 1 169 ? -0.074 10.250 11.364 1.00 85.06 169 MET A O 1
ATOM 1274 N N . PRO A 1 170 ? 2.162 10.382 11.457 1.00 85.12 170 PRO A N 1
ATOM 1275 C CA . PRO A 1 170 ? 2.141 11.367 12.541 1.00 85.12 170 PRO A CA 1
ATOM 1276 C C . PRO A 1 170 ? 1.356 12.636 12.185 1.00 85.12 170 PRO A C 1
ATOM 1278 O O . PRO A 1 170 ? 0.655 13.184 13.030 1.00 85.12 170 PRO A O 1
ATOM 1281 N N . VAL A 1 171 ? 1.417 13.072 10.920 1.00 83.31 171 VAL A N 1
ATOM 1282 C CA . VAL A 1 171 ? 0.655 14.232 10.430 1.00 83.31 171 VAL A CA 1
ATOM 1283 C C . VAL A 1 171 ? -0.841 13.922 10.418 1.00 83.31 171 VAL A C 1
ATOM 1285 O O . VAL A 1 171 ? -1.640 14.746 10.852 1.00 83.31 171 VAL A O 1
ATOM 1288 N N . ALA A 1 172 ? -1.225 12.721 9.976 1.00 78.12 172 ALA A N 1
ATOM 1289 C CA . ALA A 1 172 ? -2.619 12.281 10.004 1.00 78.12 172 ALA A CA 1
ATOM 1290 C C . ALA A 1 172 ? -3.170 12.195 11.440 1.00 78.12 172 ALA A C 1
ATOM 1292 O O . ALA A 1 172 ? -4.332 12.520 11.675 1.00 78.12 172 ALA A O 1
ATOM 1293 N N . LEU A 1 173 ? -2.335 11.791 12.397 1.00 77.00 173 LEU A N 1
ATOM 1294 C CA . LEU A 1 173 ? -2.712 11.593 13.799 1.00 77.00 173 LEU A CA 1
ATOM 1295 C C . LEU A 1 173 ? -2.732 12.889 14.619 1.00 77.00 173 LEU A C 1
ATOM 1297 O O . LEU A 1 173 ? -3.363 12.933 15.669 1.00 77.00 173 LEU A O 1
ATOM 1301 N N . ALA A 1 174 ? -2.103 13.965 14.142 1.00 81.31 174 ALA A N 1
ATOM 1302 C CA . ALA A 1 174 ? -2.083 15.259 14.827 1.00 81.31 174 ALA A CA 1
ATOM 1303 C C . ALA A 1 174 ? -3.454 15.971 14.874 1.00 81.31 174 ALA A C 1
ATOM 1305 O O . ALA A 1 174 ? -3.555 17.064 15.424 1.00 81.31 174 ALA A O 1
ATOM 1306 N N . GLY A 1 175 ? -4.509 15.397 14.280 1.00 71.44 175 GLY A N 1
ATOM 1307 C CA . GLY A 1 175 ? -5.863 15.964 14.304 1.00 71.44 175 GLY A CA 1
ATOM 1308 C C . GLY A 1 175 ? -6.045 17.234 13.468 1.00 71.44 175 GLY A C 1
ATOM 1309 O O . GLY A 1 175 ? -7.121 17.818 13.463 1.00 71.44 175 GLY A O 1
ATOM 1310 N N . THR A 1 176 ? -5.028 17.649 12.712 1.00 70.25 176 THR A N 1
ATOM 1311 C CA . THR A 1 176 ? -5.060 18.818 11.817 1.00 70.25 176 THR A CA 1
ATOM 1312 C C . THR A 1 176 ? -5.622 18.485 10.430 1.00 70.25 176 THR A C 1
ATOM 1314 O O . THR A 1 176 ? -5.389 19.213 9.459 1.00 70.25 176 THR A O 1
ATOM 1317 N N . GLN A 1 177 ? -6.353 17.370 10.308 1.00 69.19 177 GLN A N 1
ATOM 1318 C CA . GLN A 1 177 ? -6.891 16.903 9.035 1.00 69.19 177 GLN A CA 1
ATOM 1319 C C . GLN A 1 177 ? -8.000 17.837 8.548 1.00 69.19 177 GLN A C 1
ATOM 1321 O O . GLN A 1 177 ? -9.153 17.763 8.961 1.00 69.19 177 GLN A O 1
ATOM 1326 N N . THR A 1 178 ? -7.632 18.713 7.622 1.00 81.25 178 THR A N 1
ATOM 1327 C CA . THR A 1 178 ? -8.566 19.434 6.759 1.00 81.25 178 THR A CA 1
ATOM 1328 C C . THR A 1 178 ? -8.725 18.676 5.442 1.00 81.25 178 THR A C 1
ATOM 1330 O O . THR A 1 178 ? -7.833 17.924 5.042 1.00 81.25 178 THR A O 1
ATOM 1333 N N . ALA A 1 179 ? -9.816 18.923 4.710 1.00 84.38 179 ALA A N 1
ATOM 1334 C CA . ALA A 1 179 ? -10.005 18.355 3.370 1.00 84.38 179 ALA A CA 1
ATOM 1335 C C . ALA A 1 179 ? -8.813 18.653 2.435 1.00 84.38 179 ALA A C 1
ATOM 1337 O O . ALA A 1 179 ? -8.403 17.803 1.642 1.00 84.38 179 ALA A O 1
ATOM 1338 N N . LEU A 1 180 ? -8.205 19.838 2.579 1.00 87.88 180 LEU A N 1
ATOM 1339 C CA . LEU A 1 180 ? -7.003 20.226 1.846 1.00 87.88 180 LEU A CA 1
ATOM 1340 C C . LEU A 1 180 ? -5.804 19.328 2.188 1.00 87.88 180 LEU A C 1
ATOM 1342 O O . LEU A 1 180 ? -5.085 18.908 1.285 1.00 87.88 180 LEU A O 1
ATOM 1346 N N . MET A 1 181 ? -5.601 18.993 3.465 1.00 87.06 181 MET A N 1
ATOM 1347 C CA . MET A 1 181 ? -4.507 18.112 3.883 1.00 87.06 181 MET A CA 1
ATOM 1348 C C . MET A 1 181 ? -4.676 16.698 3.310 1.00 87.06 181 MET A C 1
ATOM 1350 O O . MET A 1 181 ? -3.724 16.139 2.767 1.00 87.06 181 MET A O 1
ATOM 1354 N N . SER A 1 182 ? -5.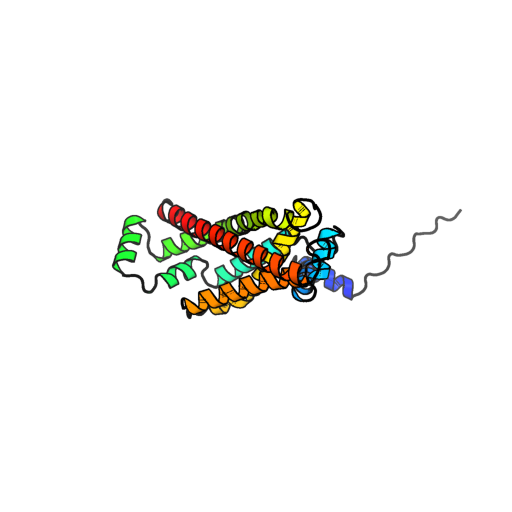892 16.141 3.349 1.00 86.94 182 SER A N 1
ATOM 1355 C CA . SER A 1 182 ? -6.190 14.833 2.745 1.00 86.94 182 SER A CA 1
ATOM 1356 C C . SER A 1 182 ? -5.928 14.830 1.235 1.00 86.94 182 SER A C 1
ATOM 1358 O O . SER A 1 182 ? -5.354 13.874 0.706 1.00 86.94 182 SER A O 1
ATOM 1360 N N . PHE A 1 183 ? -6.282 15.919 0.542 1.00 90.94 183 PHE A N 1
ATOM 1361 C CA . PHE A 1 183 ? -5.975 16.094 -0.877 1.00 90.94 183 PHE A CA 1
ATOM 1362 C C . PHE A 1 183 ? -4.462 16.142 -1.135 1.00 90.94 183 PHE A C 1
ATOM 1364 O O . PHE A 1 183 ? -3.972 15.427 -2.008 1.00 90.94 183 PHE A O 1
ATOM 1371 N N . ILE A 1 184 ? -3.709 16.919 -0.349 1.00 91.94 184 ILE A N 1
ATOM 1372 C CA . ILE A 1 184 ? -2.248 17.034 -0.471 1.00 91.94 184 ILE A CA 1
ATOM 1373 C C . ILE A 1 184 ? -1.569 15.676 -0.258 1.00 91.94 184 ILE A C 1
ATOM 1375 O O . ILE A 1 184 ? -0.749 15.271 -1.080 1.00 91.94 184 ILE A O 1
ATOM 1379 N N . VAL A 1 185 ? -1.933 14.938 0.795 1.00 91.06 185 VAL A N 1
ATOM 1380 C CA . VAL A 1 185 ? -1.380 13.600 1.070 1.00 91.06 185 VAL A CA 1
ATOM 1381 C C . VAL A 1 185 ? -1.672 12.640 -0.085 1.00 91.06 185 VAL A C 1
ATOM 1383 O O . VAL A 1 185 ? -0.774 11.941 -0.558 1.00 91.06 185 VAL A O 1
ATOM 1386 N N . THR A 1 186 ? -2.904 12.651 -0.596 1.00 92.94 186 THR A N 1
ATOM 1387 C CA . THR A 1 186 ? -3.313 11.815 -1.734 1.00 92.94 186 THR A CA 1
ATOM 1388 C C . THR A 1 186 ? -2.535 12.165 -3.006 1.00 92.94 186 THR A C 1
ATOM 1390 O O . THR A 1 186 ? -2.066 11.274 -3.723 1.00 92.94 186 THR A O 1
ATOM 1393 N N . ALA A 1 187 ? -2.339 13.458 -3.274 1.00 95.38 187 ALA A N 1
ATOM 1394 C CA . ALA A 1 187 ? -1.554 13.939 -4.404 1.00 95.38 187 ALA A CA 1
ATOM 1395 C C . ALA A 1 187 ? -0.078 13.525 -4.284 1.00 95.38 187 ALA A C 1
ATOM 1397 O O . ALA A 1 187 ? 0.499 13.034 -5.256 1.00 95.38 187 ALA A O 1
ATOM 1398 N N . ILE A 1 188 ? 0.516 13.642 -3.090 1.00 95.50 188 ILE A N 1
ATOM 1399 C CA . ILE A 1 188 ? 1.896 13.216 -2.819 1.00 95.50 188 ILE A CA 1
ATOM 1400 C C . ILE A 1 188 ? 2.051 11.708 -3.040 1.00 95.50 188 ILE A C 1
ATOM 1402 O O . ILE A 1 188 ? 2.969 11.296 -3.748 1.00 95.50 188 ILE A O 1
ATOM 1406 N N . LEU A 1 189 ? 1.147 10.877 -2.511 1.00 95.75 189 LEU A N 1
ATOM 1407 C CA . LEU A 1 189 ? 1.194 9.423 -2.720 1.00 95.75 189 LEU A CA 1
ATOM 1408 C C . LEU A 1 189 ? 1.064 9.050 -4.202 1.00 95.75 189 LEU A C 1
ATOM 1410 O O . LEU A 1 189 ? 1.821 8.218 -4.702 1.00 95.75 189 LEU A O 1
ATOM 1414 N N . THR A 1 190 ? 0.170 9.717 -4.931 1.00 97.00 190 THR A N 1
ATOM 1415 C CA . THR A 1 190 ? 0.007 9.512 -6.379 1.00 97.00 190 THR A CA 1
ATOM 1416 C C . THR A 1 190 ? 1.271 9.888 -7.148 1.00 97.00 190 THR A C 1
ATOM 1418 O O . THR A 1 190 ? 1.692 9.162 -8.054 1.00 97.00 190 THR A O 1
ATOM 1421 N N . LEU A 1 191 ? 1.907 10.999 -6.765 1.00 97.94 191 LEU A N 1
ATOM 1422 C CA . LEU A 1 191 ? 3.178 11.432 -7.330 1.00 97.94 191 LEU A CA 1
ATOM 1423 C C . LEU A 1 191 ? 4.287 10.420 -7.032 1.00 97.94 191 LEU A C 1
ATO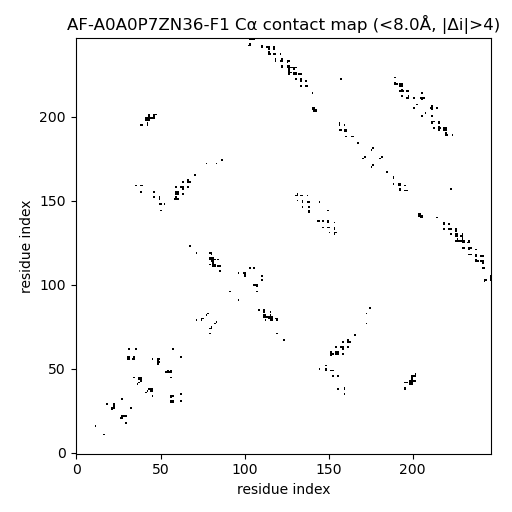M 1425 O O . LEU A 1 191 ? 5.047 10.081 -7.934 1.00 97.94 191 LEU A O 1
ATOM 1429 N N . ILE A 1 192 ? 4.357 9.886 -5.811 1.00 98.06 192 ILE A N 1
ATOM 1430 C CA . ILE A 1 192 ? 5.315 8.839 -5.438 1.00 98.06 192 ILE A CA 1
ATOM 1431 C C . ILE A 1 192 ? 5.117 7.601 -6.310 1.00 98.06 192 ILE A C 1
ATOM 1433 O O . ILE A 1 192 ? 6.086 7.131 -6.903 1.00 98.06 192 ILE A O 1
ATOM 1437 N N . TYR A 1 193 ? 3.883 7.110 -6.472 1.00 98.25 193 TYR A N 1
ATOM 1438 C CA . TYR A 1 193 ? 3.609 5.962 -7.340 1.00 98.25 193 TYR A CA 1
ATOM 1439 C C . TYR A 1 193 ? 4.095 6.202 -8.776 1.00 98.25 193 TYR A C 1
ATOM 1441 O O . TYR A 1 193 ? 4.770 5.348 -9.361 1.00 98.25 193 TYR A O 1
ATOM 1449 N N . ALA A 1 194 ? 3.802 7.386 -9.326 1.00 98.38 194 ALA A N 1
ATOM 1450 C CA . ALA A 1 194 ? 4.239 7.766 -10.663 1.00 98.38 194 ALA A CA 1
ATOM 1451 C C . ALA A 1 194 ? 5.770 7.843 -10.754 1.00 98.38 194 ALA A C 1
ATOM 1453 O O . ALA A 1 194 ? 6.359 7.252 -11.656 1.00 98.38 194 ALA A O 1
ATOM 1454 N N . LEU A 1 195 ? 6.432 8.520 -9.812 1.00 98.44 195 LEU A N 1
ATOM 1455 C CA . LEU A 1 195 ? 7.886 8.691 -9.792 1.00 98.44 195 LEU A CA 1
ATOM 1456 C C . LEU A 1 195 ? 8.622 7.361 -9.616 1.00 98.44 195 LEU A C 1
ATOM 1458 O O . LEU A 1 195 ? 9.621 7.135 -10.302 1.00 98.44 195 LEU A O 1
ATOM 1462 N N . THR A 1 196 ? 8.127 6.463 -8.761 1.00 98.56 196 THR A N 1
ATOM 1463 C CA . THR A 1 196 ? 8.689 5.117 -8.596 1.00 98.56 196 THR A C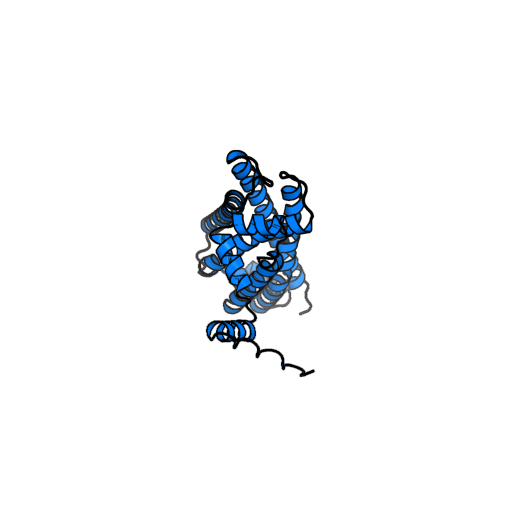A 1
ATOM 1464 C C . THR A 1 196 ? 8.625 4.346 -9.910 1.00 98.56 196 THR A C 1
ATOM 1466 O O . THR A 1 196 ? 9.634 3.767 -10.317 1.00 98.56 196 THR A O 1
ATOM 1469 N N . PHE A 1 197 ? 7.498 4.393 -10.633 1.00 98.56 197 PHE A N 1
ATOM 1470 C CA . PHE A 1 197 ? 7.411 3.772 -11.956 1.00 98.56 197 PHE A CA 1
ATOM 1471 C C . PHE A 1 197 ? 8.316 4.463 -12.981 1.00 98.56 197 PHE A C 1
ATOM 1473 O O . PHE A 1 197 ? 9.081 3.788 -13.660 1.00 98.56 197 PHE A O 1
ATOM 1480 N N . ILE A 1 198 ? 8.279 5.793 -13.098 1.00 98.38 198 ILE A N 1
ATOM 1481 C CA . ILE A 1 198 ? 9.048 6.549 -14.102 1.00 98.38 198 ILE A CA 1
ATOM 1482 C C . ILE A 1 198 ? 10.552 6.309 -13.936 1.00 98.38 198 ILE A C 1
ATOM 1484 O O . ILE A 1 198 ? 11.258 6.070 -14.920 1.00 98.38 198 ILE A O 1
ATOM 1488 N N . ARG A 1 199 ? 11.043 6.334 -12.690 1.00 98.25 199 ARG A N 1
ATOM 1489 C CA . ARG A 1 199 ? 12.449 6.062 -12.363 1.00 98.25 199 ARG A CA 1
ATOM 1490 C C . ARG A 1 199 ? 12.784 4.575 -12.452 1.00 98.25 199 ARG A C 1
ATOM 1492 O O . ARG A 1 199 ? 13.920 4.244 -12.781 1.00 98.25 199 ARG A O 1
ATOM 1499 N N . GLY A 1 200 ? 11.829 3.693 -12.156 1.00 97.88 200 GLY A N 1
ATOM 1500 C CA . GLY A 1 200 ? 11.991 2.239 -12.177 1.00 97.88 200 GLY A CA 1
ATOM 1501 C C . GLY A 1 200 ? 11.898 1.603 -13.563 1.00 97.88 200 GLY A C 1
ATOM 1502 O O . GLY A 1 200 ? 12.496 0.555 -13.805 1.00 97.88 200 GLY A O 1
ATOM 1503 N N . ALA A 1 201 ? 11.180 2.233 -14.491 1.00 97.56 201 ALA A N 1
ATOM 1504 C CA . ALA A 1 201 ? 10.828 1.652 -15.775 1.00 97.56 201 ALA A CA 1
ATOM 1505 C C . ALA A 1 201 ? 12.064 1.331 -16.629 1.00 97.56 201 ALA A C 1
ATOM 1507 O O . ALA A 1 201 ? 12.841 2.198 -17.042 1.00 97.56 201 ALA A O 1
ATOM 1508 N N . THR A 1 202 ? 12.211 0.046 -16.937 1.00 96.75 202 THR A N 1
ATOM 1509 C CA . THR A 1 202 ? 13.171 -0.479 -17.906 1.00 96.75 202 THR A CA 1
ATOM 1510 C C . THR A 1 202 ? 12.649 -0.281 -19.339 1.00 96.75 202 THR A C 1
ATOM 1512 O O . THR A 1 202 ? 11.451 -0.048 -19.535 1.00 96.75 202 THR A O 1
ATOM 1515 N N . PRO A 1 203 ? 13.508 -0.399 -20.371 1.00 95.50 203 PRO A N 1
ATOM 1516 C CA . PRO A 1 203 ? 13.062 -0.350 -21.769 1.00 95.50 203 PRO A CA 1
ATOM 1517 C C . PRO A 1 203 ? 11.944 -1.352 -22.103 1.00 95.50 203 PRO A C 1
ATOM 1519 O O . PRO A 1 203 ? 11.053 -1.024 -22.881 1.00 95.50 203 PRO A O 1
ATOM 1522 N N . SER A 1 204 ? 11.921 -2.518 -21.446 1.00 94.50 204 SER A N 1
ATOM 1523 C CA . SER A 1 204 ? 10.870 -3.533 -21.618 1.00 94.50 204 SER A CA 1
ATOM 1524 C C . SER A 1 204 ? 9.505 -3.138 -21.030 1.00 94.50 204 SER A C 1
ATOM 1526 O O . SER A 1 204 ? 8.489 -3.761 -21.345 1.00 94.50 204 SER A O 1
ATOM 1528 N N . LEU A 1 205 ? 9.442 -2.111 -20.175 1.00 95.38 205 LEU A N 1
ATOM 1529 C CA . LEU A 1 205 ? 8.197 -1.538 -19.644 1.00 95.38 205 LEU A CA 1
ATOM 1530 C C . LEU A 1 205 ? 7.719 -0.352 -20.492 1.00 95.38 205 LEU A C 1
ATOM 1532 O O . LEU A 1 205 ? 6.534 -0.241 -20.833 1.00 95.38 205 LEU A O 1
ATOM 1536 N N . ALA A 1 206 ? 8.639 0.544 -20.849 1.00 96.06 206 ALA A N 1
ATOM 1537 C CA . ALA A 1 206 ? 8.340 1.748 -21.608 1.00 96.06 206 ALA A CA 1
ATOM 1538 C C . ALA A 1 206 ? 9.558 2.248 -22.400 1.00 96.06 206 ALA A C 1
ATOM 1540 O O . ALA A 1 206 ? 10.632 2.478 -21.835 1.00 96.06 206 ALA A O 1
ATOM 1541 N N . ALA A 1 207 ? 9.352 2.477 -23.700 1.00 92.81 207 ALA A N 1
ATOM 1542 C CA . ALA A 1 207 ? 10.324 3.112 -24.578 1.00 92.81 207 ALA A CA 1
ATOM 1543 C C . ALA A 1 207 ? 10.286 4.642 -24.414 1.00 92.81 207 ALA A C 1
ATOM 1545 O O . ALA A 1 207 ? 9.214 5.252 -24.433 1.00 92.81 207 ALA A O 1
ATOM 1546 N N . GLY A 1 208 ? 11.462 5.256 -24.261 1.00 95.56 208 GLY A N 1
ATOM 1547 C CA . GLY A 1 208 ? 11.617 6.709 -24.133 1.00 95.56 208 GLY A CA 1
ATOM 1548 C C . GLY A 1 208 ? 11.070 7.310 -22.829 1.00 95.56 208 GLY A C 1
ATOM 1549 O O . GLY A 1 208 ? 10.433 6.640 -22.018 1.00 95.56 208 GLY A O 1
ATOM 1550 N N . MET A 1 209 ? 11.332 8.603 -22.612 1.00 96.69 209 MET A N 1
ATOM 1551 C CA . MET A 1 209 ? 10.869 9.316 -21.413 1.00 96.69 209 MET A CA 1
ATOM 1552 C C . MET A 1 209 ? 9.356 9.571 -21.443 1.00 96.69 209 MET A C 1
ATOM 1554 O O . MET A 1 209 ? 8.674 9.319 -20.454 1.00 96.69 209 MET A O 1
ATOM 1558 N N . ALA A 1 210 ? 8.815 9.990 -22.592 1.00 97.12 210 ALA A N 1
ATOM 1559 C CA . ALA A 1 210 ? 7.383 10.249 -22.751 1.00 97.12 210 ALA A CA 1
ATOM 1560 C C . ALA A 1 210 ? 6.537 9.004 -22.432 1.00 97.12 210 ALA A C 1
ATOM 1562 O O . ALA A 1 210 ? 5.582 9.078 -21.661 1.00 97.12 210 ALA A O 1
ATOM 1563 N N . GLY A 1 211 ? 6.949 7.832 -22.934 1.00 96.88 211 GLY A N 1
ATOM 1564 C CA . GLY A 1 211 ? 6.281 6.566 -22.638 1.00 96.88 211 GLY A CA 1
ATOM 1565 C C . GLY A 1 211 ? 6.313 6.206 -21.151 1.00 96.88 211 GLY A C 1
ATOM 1566 O O . GLY A 1 211 ? 5.327 5.683 -20.637 1.00 96.88 211 GLY A O 1
ATOM 1567 N N . ARG A 1 212 ? 7.413 6.505 -20.445 1.00 97.81 212 ARG A N 1
ATOM 1568 C CA . ARG A 1 212 ? 7.530 6.284 -18.992 1.00 97.81 212 ARG A CA 1
ATOM 1569 C C . ARG A 1 212 ? 6.595 7.185 -18.202 1.00 97.81 212 ARG A C 1
ATOM 1571 O O . ARG A 1 212 ? 5.936 6.690 -17.297 1.00 97.81 212 ARG A O 1
ATOM 1578 N N . ILE A 1 213 ? 6.528 8.468 -18.558 1.00 98.19 213 ILE A N 1
ATOM 1579 C CA . ILE A 1 213 ? 5.663 9.449 -17.893 1.00 98.19 213 ILE A CA 1
ATOM 1580 C C . ILE A 1 213 ? 4.197 9.059 -18.069 1.00 98.19 213 ILE A C 1
ATOM 1582 O O . ILE A 1 213 ? 3.505 8.862 -17.076 1.00 98.19 213 ILE A O 1
ATOM 1586 N N . VAL A 1 214 ? 3.741 8.860 -19.311 1.00 98.12 214 VAL A N 1
ATOM 1587 C CA . VAL A 1 214 ? 2.334 8.532 -19.595 1.00 98.12 214 VAL A CA 1
ATOM 1588 C C . VAL A 1 214 ? 1.921 7.236 -18.897 1.00 98.12 214 VAL A C 1
ATOM 1590 O O . VAL A 1 214 ? 0.931 7.213 -18.171 1.00 98.12 214 VAL A O 1
ATOM 1593 N N . LYS A 1 215 ? 2.705 6.161 -19.049 1.00 98.12 215 LYS A N 1
ATOM 1594 C CA . LYS A 1 215 ? 2.411 4.875 -18.397 1.00 98.12 215 LYS A CA 1
ATOM 1595 C C . LYS A 1 215 ? 2.487 4.960 -16.873 1.00 98.12 215 LYS A C 1
ATOM 1597 O O . LYS A 1 215 ? 1.682 4.323 -16.201 1.00 98.12 215 LYS A O 1
ATOM 1602 N N . GLY A 1 216 ? 3.421 5.747 -16.337 1.00 98.12 216 GLY A N 1
ATOM 1603 C CA . GLY A 1 216 ? 3.564 5.975 -14.901 1.00 98.12 216 GLY A CA 1
ATOM 1604 C C . GLY A 1 216 ? 2.360 6.687 -14.303 1.00 98.12 216 GLY A C 1
ATOM 1605 O O . GLY A 1 216 ? 1.857 6.236 -13.281 1.00 98.12 216 GLY A O 1
ATOM 1606 N N . VAL A 1 217 ? 1.860 7.729 -14.971 1.00 98.25 217 VAL A N 1
ATOM 1607 C CA . VAL A 1 217 ? 0.650 8.459 -14.562 1.00 98.25 217 VAL A CA 1
ATOM 1608 C C . VAL A 1 217 ? -0.594 7.575 -14.664 1.00 98.25 217 VAL A C 1
ATOM 1610 O O . VAL A 1 217 ? -1.386 7.511 -13.730 1.00 98.25 217 VAL A O 1
ATOM 1613 N N . VAL A 1 218 ? -0.763 6.837 -15.765 1.00 98.44 218 VAL A N 1
ATOM 1614 C CA . VAL A 1 218 ? -1.903 5.916 -15.921 1.00 98.44 218 VAL A CA 1
ATOM 1615 C C . VAL A 1 218 ? -1.899 4.854 -14.820 1.00 98.44 218 VAL A C 1
ATOM 1617 O O . VAL A 1 218 ? -2.934 4.585 -14.207 1.00 98.44 218 VAL A O 1
ATOM 1620 N N . LEU A 1 219 ? -0.737 4.259 -14.541 1.00 98.31 219 LEU A N 1
ATOM 1621 C CA . LEU A 1 219 ? -0.614 3.234 -13.512 1.00 98.31 219 LEU A CA 1
ATOM 1622 C C . LEU A 1 219 ? -0.801 3.804 -12.103 1.00 98.31 219 LEU A C 1
ATOM 1624 O O . LEU A 1 219 ? -1.465 3.160 -11.296 1.00 98.31 219 LEU A O 1
ATOM 1628 N N . SER A 1 220 ? -0.273 4.994 -11.802 1.00 98.31 220 SER A N 1
ATOM 1629 C CA . SER A 1 220 ? -0.439 5.616 -10.485 1.00 98.31 220 SER A CA 1
ATOM 1630 C C . SER A 1 220 ? -1.893 5.975 -10.198 1.00 98.31 220 SER A C 1
ATOM 1632 O O . SER A 1 220 ? -2.374 5.673 -9.110 1.00 98.31 220 SER A O 1
ATOM 1634 N N . ILE A 1 221 ? -2.614 6.535 -11.176 1.00 98.19 221 ILE A N 1
ATOM 1635 C CA . ILE A 1 221 ? -4.053 6.814 -11.061 1.00 98.19 221 ILE A CA 1
ATOM 1636 C C . ILE A 1 221 ? -4.828 5.508 -10.871 1.00 98.19 221 ILE A C 1
ATOM 1638 O O . ILE A 1 221 ? -5.686 5.424 -9.999 1.00 98.19 221 ILE A O 1
ATOM 1642 N N . THR A 1 222 ? -4.496 4.466 -11.639 1.00 98.50 222 THR A N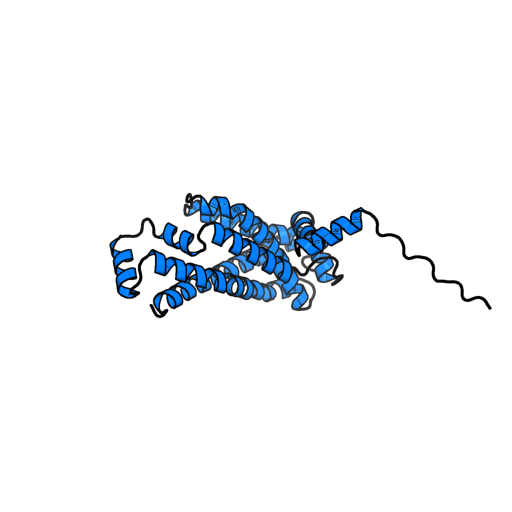 1
ATOM 1643 C CA . THR A 1 222 ? -5.134 3.147 -11.503 1.00 98.50 222 THR A CA 1
ATOM 1644 C C . THR A 1 222 ? -4.934 2.574 -10.098 1.00 98.50 222 THR A C 1
ATOM 1646 O O . THR A 1 222 ? -5.896 2.135 -9.473 1.00 98.50 222 THR A O 1
ATOM 1649 N N . ILE A 1 223 ? -3.696 2.586 -9.590 1.00 98.12 223 ILE A N 1
ATOM 1650 C CA . ILE A 1 223 ? -3.373 2.118 -8.236 1.00 98.12 223 ILE A CA 1
ATOM 1651 C C . ILE A 1 223 ? -4.136 2.943 -7.202 1.00 98.12 223 ILE A C 1
ATOM 1653 O O . ILE A 1 223 ? -4.771 2.354 -6.335 1.00 98.12 223 ILE A O 1
ATOM 1657 N N . LEU A 1 224 ? -4.132 4.275 -7.314 1.00 97.44 224 LEU A N 1
ATOM 1658 C CA . LEU A 1 224 ? -4.855 5.148 -6.392 1.00 97.44 224 LEU A CA 1
ATOM 1659 C C . LEU A 1 224 ? -6.347 4.794 -6.348 1.00 97.44 224 LEU A C 1
ATOM 1661 O O . LEU A 1 224 ? -6.884 4.585 -5.266 1.00 97.44 224 LEU A O 1
ATOM 1665 N N . LEU A 1 225 ? -7.010 4.693 -7.502 1.00 98.06 225 LEU A N 1
ATOM 1666 C CA . LEU A 1 225 ? -8.436 4.362 -7.562 1.00 98.06 225 LEU A CA 1
ATOM 1667 C C . LEU A 1 225 ? -8.731 3.003 -6.918 1.00 98.06 225 LEU A C 1
ATOM 1669 O O . LEU A 1 225 ? -9.685 2.881 -6.157 1.00 98.06 225 LEU A O 1
ATOM 1673 N N . LEU A 1 226 ? -7.896 1.993 -7.170 1.00 98.12 226 LEU A N 1
ATOM 1674 C CA . LEU A 1 226 ? -8.058 0.663 -6.576 1.00 98.12 226 LEU A CA 1
ATOM 1675 C C . LEU A 1 226 ? -7.801 0.658 -5.064 1.00 98.12 226 LEU A C 1
ATOM 1677 O O . LEU A 1 226 ? -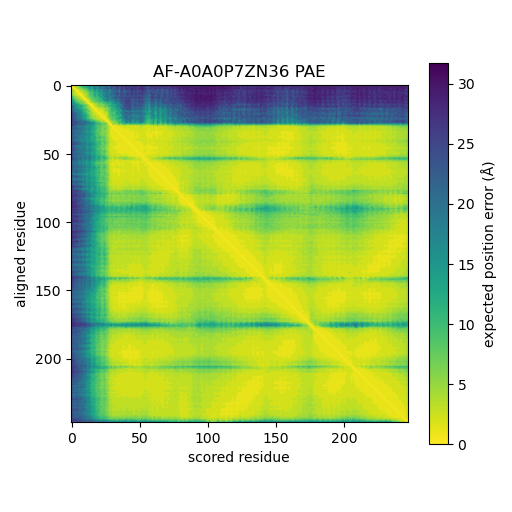8.523 -0.019 -4.335 1.00 98.12 226 LEU A O 1
ATOM 1681 N N . VAL A 1 227 ? -6.824 1.432 -4.583 1.00 96.56 227 VAL A N 1
ATOM 1682 C CA . VAL A 1 227 ? -6.583 1.636 -3.147 1.00 96.56 227 VAL A CA 1
ATOM 1683 C C . VAL A 1 227 ? -7.793 2.302 -2.494 1.00 96.56 227 VAL A C 1
ATOM 1685 O O . VAL A 1 227 ? -8.244 1.836 -1.451 1.00 96.56 227 VAL A O 1
ATOM 1688 N N . LEU A 1 228 ? -8.357 3.342 -3.119 1.00 95.94 228 LEU A N 1
ATOM 1689 C CA . LEU A 1 228 ? -9.549 4.031 -2.617 1.00 95.94 228 LEU A CA 1
ATOM 1690 C C . LEU A 1 228 ? -10.768 3.103 -2.579 1.00 95.94 228 LEU A C 1
ATOM 1692 O O . LEU A 1 228 ? -11.470 3.078 -1.575 1.00 95.94 228 LEU A O 1
ATOM 1696 N N . ILE A 1 229 ? -10.992 2.300 -3.623 1.00 97.88 229 ILE A N 1
ATOM 1697 C CA . ILE A 1 229 ? -12.080 1.310 -3.655 1.00 97.88 229 ILE A CA 1
ATOM 1698 C C . ILE A 1 229 ? -11.886 0.260 -2.555 1.00 97.88 229 ILE A C 1
ATOM 1700 O O . ILE A 1 229 ? -12.819 -0.014 -1.802 1.00 97.88 229 ILE A O 1
ATOM 1704 N N . GLY A 1 230 ? -10.681 -0.304 -2.424 1.00 97.62 230 GLY A N 1
ATOM 1705 C CA . GLY A 1 230 ? -10.377 -1.292 -1.388 1.00 97.62 230 GLY A CA 1
ATOM 1706 C C . GLY A 1 230 ? -10.549 -0.731 0.026 1.00 97.62 230 GLY A C 1
ATOM 1707 O O . GLY A 1 230 ? -11.137 -1.390 0.881 1.00 97.62 230 GLY A O 1
ATOM 1708 N N . GLY A 1 231 ? -10.099 0.504 0.260 1.00 95.94 231 GLY A N 1
ATOM 1709 C CA . GLY A 1 231 ? -10.254 1.199 1.538 1.00 95.94 231 GLY A CA 1
ATOM 1710 C C . GLY A 1 231 ? -11.709 1.547 1.852 1.00 95.94 231 GLY A C 1
ATOM 1711 O O . GLY A 1 231 ? -12.157 1.348 2.979 1.00 95.94 231 GLY A O 1
ATOM 1712 N N . PHE A 1 232 ? -12.471 1.998 0.852 1.00 96.62 232 PHE A N 1
ATOM 1713 C CA . PHE A 1 232 ? -13.901 2.269 0.985 1.00 96.62 232 PHE A CA 1
ATOM 1714 C C . PHE A 1 232 ? -14.682 0.998 1.334 1.00 96.62 232 PHE A C 1
ATOM 1716 O O . PHE A 1 232 ? -15.469 0.998 2.275 1.00 96.62 232 PHE A O 1
ATOM 1723 N N . LEU A 1 233 ? -14.415 -0.113 0.643 1.00 97.88 233 LEU A N 1
ATOM 1724 C CA . LEU A 1 233 ? -15.042 -1.397 0.959 1.00 97.88 233 LEU A CA 1
ATOM 1725 C C . LEU A 1 233 ? -14.659 -1.897 2.354 1.00 97.88 233 LEU A C 1
ATOM 1727 O O . LEU A 1 233 ? -15.528 -2.381 3.074 1.00 97.88 233 LEU A O 1
ATOM 1731 N N . ALA A 1 234 ? -13.396 -1.747 2.762 1.00 97.38 234 ALA A N 1
ATOM 1732 C CA . ALA A 1 234 ? -12.967 -2.090 4.116 1.00 97.38 234 ALA A CA 1
ATOM 1733 C C . ALA A 1 234 ? -13.732 -1.285 5.172 1.00 97.38 234 ALA A C 1
ATOM 1735 O O . ALA A 1 234 ? -14.185 -1.857 6.161 1.00 97.38 234 ALA A O 1
ATOM 1736 N N . ASN A 1 235 ? -13.931 0.012 4.935 1.00 95.62 235 ASN A N 1
ATOM 1737 C CA . ASN A 1 235 ? -14.692 0.889 5.819 1.00 95.62 235 ASN A CA 1
ATOM 1738 C C . ASN A 1 235 ? -16.163 0.448 5.929 1.00 95.62 235 ASN A C 1
ATOM 1740 O O . ASN A 1 235 ? -16.636 0.194 7.035 1.00 95.62 235 ASN A O 1
ATOM 1744 N N . ILE A 1 236 ? -16.851 0.266 4.794 1.00 96.56 236 ILE A N 1
ATOM 1745 C CA . ILE A 1 236 ? -18.262 -0.151 4.764 1.00 96.56 236 ILE A CA 1
ATOM 1746 C C . ILE A 1 236 ? -18.453 -1.513 5.434 1.00 96.56 236 ILE A C 1
ATOM 1748 O O . ILE A 1 236 ? -19.343 -1.667 6.267 1.00 96.56 236 ILE A O 1
ATOM 1752 N N . LEU A 1 237 ? -17.611 -2.498 5.113 1.00 97.94 237 LEU A N 1
ATOM 1753 C CA . LEU A 1 237 ? -17.700 -3.824 5.724 1.00 97.94 237 LEU A CA 1
ATOM 1754 C C . LEU A 1 237 ? -17.432 -3.766 7.228 1.00 97.94 237 LEU A C 1
ATOM 1756 O O . LEU A 1 237 ? -18.162 -4.387 7.992 1.00 97.94 237 LEU A O 1
ATOM 1760 N N . SER A 1 238 ? -16.438 -2.989 7.664 1.00 96.81 238 SER A N 1
ATOM 1761 C CA . SER A 1 238 ? -16.144 -2.829 9.092 1.00 96.81 238 SER A CA 1
ATOM 1762 C C . SER A 1 238 ? -17.305 -2.183 9.837 1.00 96.81 238 SER A C 1
ATOM 1764 O O . SER A 1 238 ? -17.637 -2.625 10.932 1.00 96.81 238 SER A O 1
ATOM 1766 N N . LEU A 1 239 ? -17.957 -1.187 9.231 1.00 94.94 239 LEU A N 1
ATOM 1767 C CA . LEU A 1 239 ? -19.141 -0.540 9.788 1.00 94.94 239 LEU A CA 1
ATOM 1768 C C . LEU A 1 239 ? -20.308 -1.527 9.911 1.00 94.94 239 LEU A C 1
ATOM 1770 O O . LEU A 1 239 ? -20.872 -1.675 10.988 1.00 94.94 239 LEU A O 1
ATOM 1774 N N . VAL A 1 240 ? -20.644 -2.236 8.830 1.00 96.44 240 VAL A N 1
ATOM 1775 C CA . VAL A 1 240 ? -21.758 -3.199 8.813 1.00 96.44 240 VAL A CA 1
ATOM 1776 C C . VAL A 1 240 ? -21.526 -4.327 9.815 1.00 96.44 240 VAL A C 1
ATOM 1778 O O . VAL A 1 240 ? -22.430 -4.660 10.579 1.00 96.44 240 VAL A O 1
ATOM 1781 N N . ILE A 1 241 ? -20.318 -4.897 9.843 1.00 97.06 241 ILE A N 1
ATOM 1782 C CA . ILE A 1 241 ? -19.977 -5.982 10.766 1.00 97.06 241 ILE A CA 1
ATOM 1783 C C . ILE A 1 241 ? -20.018 -5.477 12.208 1.00 97.06 241 ILE A C 1
ATOM 1785 O O . ILE A 1 241 ? -20.619 -6.146 13.039 1.00 97.06 241 ILE A O 1
ATOM 1789 N N . ALA A 1 242 ? -19.443 -4.308 12.514 1.00 95.88 242 ALA A N 1
ATOM 1790 C CA . ALA A 1 242 ? -19.470 -3.751 13.868 1.00 95.88 242 ALA A CA 1
ATOM 1791 C C . ALA A 1 242 ? -20.903 -3.479 14.355 1.00 95.88 242 ALA A C 1
ATOM 1793 O O . ALA A 1 242 ? -21.218 -3.774 15.506 1.00 95.88 242 ALA A O 1
ATOM 1794 N N . SER A 1 243 ? -21.778 -2.978 13.4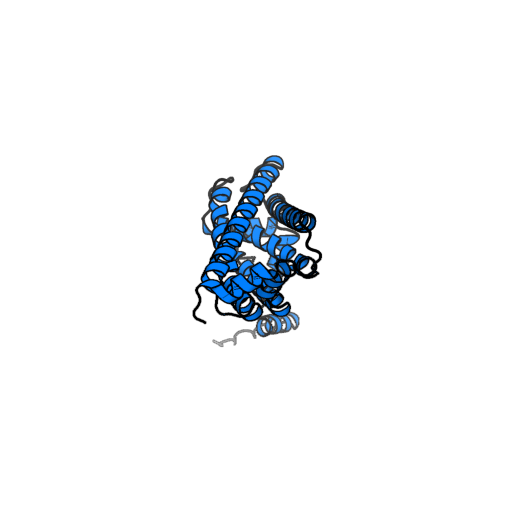78 1.00 94.31 243 SER A N 1
ATOM 1795 C CA . SER A 1 243 ? -23.184 -2.716 13.805 1.00 94.31 243 SER A CA 1
ATOM 1796 C C . SER A 1 243 ? -24.005 -3.991 14.008 1.00 94.31 243 SER A C 1
ATOM 1798 O O . SER A 1 243 ? -24.886 -4.015 14.860 1.00 94.31 243 SER A O 1
ATOM 1800 N N . ALA A 1 244 ? -23.730 -5.046 13.236 1.00 95.44 244 ALA A N 1
ATOM 1801 C CA . ALA A 1 244 ? -24.467 -6.310 13.299 1.00 95.44 244 ALA A CA 1
ATOM 1802 C C . ALA A 1 244 ? -23.866 -7.330 14.281 1.00 95.44 244 ALA A C 1
ATOM 1804 O O . ALA A 1 244 ? -24.450 -8.395 14.493 1.00 95.44 244 ALA A O 1
ATOM 1805 N N . TRP A 1 245 ? -22.690 -7.053 14.852 1.00 94.56 245 TRP A N 1
ATOM 1806 C CA . TRP A 1 245 ? -22.024 -7.983 15.756 1.00 94.56 245 TRP A CA 1
ATOM 1807 C C . TRP A 1 245 ? -22.881 -8.206 17.013 1.00 94.56 245 TRP A C 1
ATOM 1809 O O . TRP A 1 245 ? -23.468 -7.244 17.520 1.00 94.56 245 TRP A O 1
ATOM 1819 N N . PRO A 1 246 ? -22.943 -9.425 17.574 1.00 89.88 246 PRO A N 1
ATOM 1820 C CA . PRO A 1 246 ? -23.633 -9.680 18.841 1.00 89.88 246 PRO A CA 1
ATOM 1821 C C . PRO A 1 246 ? -22.999 -8.895 19.998 1.00 89.88 246 PRO A C 1
ATOM 1823 O O . PRO A 1 246 ? -21.769 -8.868 20.105 1.00 89.88 246 PRO A O 1
ATOM 1826 N N . ALA A 1 247 ? -23.820 -8.189 20.784 1.00 80.38 247 ALA A N 1
ATOM 1827 C CA . ALA A 1 247 ? -23.383 -7.403 21.947 1.00 80.38 247 ALA A CA 1
ATOM 1828 C C . ALA A 1 247 ? -22.822 -8.289 23.064 1.00 80.38 247 ALA A C 1
ATOM 1830 O O . ALA A 1 247 ? -23.368 -9.398 23.263 1.00 80.38 247 ALA A O 1
#